Protein AF-A0A0D6DV47-F1 (afdb_monomer_lite)

Structure (mmCIF, N/CA/C/O backbone):
data_AF-A0A0D6DV47-F1
#
_entry.id   AF-A0A0D6DV47-F1
#
loop_
_atom_site.group_PDB
_atom_site.id
_atom_site.type_symbol
_atom_site.label_atom_id
_atom_site.label_alt_id
_atom_site.label_comp_id
_atom_site.label_asym_id
_atom_site.label_entity_id
_atom_site.label_seq_id
_atom_site.pdbx_PDB_ins_code
_atom_site.Cartn_x
_atom_site.Cartn_y
_atom_site.Cartn_z
_atom_site.occupancy
_atom_site.B_iso_or_equiv
_atom_site.auth_seq_id
_atom_site.auth_comp_id
_atom_site.auth_asym_id
_atom_site.auth_atom_id
_atom_site.pdbx_PDB_model_num
ATOM 1 N N . MET A 1 1 ? 18.025 -1.583 -1.806 1.00 88.19 1 MET A N 1
ATOM 2 C CA . MET A 1 1 ? 16.748 -1.941 -1.157 1.00 88.19 1 MET A CA 1
ATOM 3 C C . MET A 1 1 ? 16.252 -3.274 -1.706 1.00 88.19 1 MET A C 1
ATOM 5 O O . MET A 1 1 ? 16.595 -3.606 -2.840 1.00 88.19 1 MET A O 1
ATOM 9 N N . ASN A 1 2 ? 15.470 -4.035 -0.945 1.00 88.56 2 ASN A N 1
ATOM 10 C CA . ASN A 1 2 ? 14.756 -5.218 -1.436 1.00 88.56 2 ASN A CA 1
ATOM 11 C C . ASN A 1 2 ? 13.293 -4.879 -1.816 1.00 88.56 2 ASN A C 1
ATOM 13 O O . ASN A 1 2 ? 12.835 -3.748 -1.655 1.00 88.56 2 ASN A O 1
ATOM 17 N N . LEU A 1 3 ? 12.544 -5.854 -2.350 1.00 89.00 3 LEU A N 1
ATOM 18 C CA . LEU A 1 3 ? 11.149 -5.643 -2.778 1.00 89.00 3 LEU A CA 1
ATOM 19 C C . LEU A 1 3 ? 10.195 -5.306 -1.621 1.00 89.00 3 LEU A C 1
ATOM 21 O O . LEU A 1 3 ? 9.206 -4.609 -1.841 1.00 89.00 3 LEU A O 1
ATOM 25 N N . MET A 1 4 ? 10.470 -5.802 -0.410 1.00 86.75 4 MET A N 1
ATOM 26 C CA . MET A 1 4 ? 9.656 -5.494 0.767 1.00 86.75 4 MET A CA 1
ATOM 27 C C . MET A 1 4 ? 9.852 -4.037 1.177 1.00 86.75 4 MET A C 1
ATOM 29 O O . MET A 1 4 ? 8.877 -3.315 1.341 1.00 86.75 4 MET A O 1
ATOM 33 N N . GLU A 1 5 ? 11.100 -3.582 1.260 1.00 89.38 5 GLU A N 1
ATOM 34 C CA . GLU A 1 5 ? 11.423 -2.183 1.551 1.00 89.38 5 GLU A CA 1
ATOM 35 C C . GLU A 1 5 ? 10.805 -1.246 0.509 1.00 89.38 5 GLU A C 1
ATOM 37 O O . GLU A 1 5 ? 10.178 -0.253 0.868 1.00 89.38 5 GLU A O 1
ATOM 42 N N . PHE A 1 6 ? 10.890 -1.592 -0.780 1.00 92.75 6 PHE A N 1
ATOM 43 C CA . PHE A 1 6 ? 10.249 -0.805 -1.835 1.00 92.75 6 PHE A CA 1
ATOM 44 C C . PHE A 1 6 ? 8.726 -0.728 -1.660 1.00 92.75 6 PHE A C 1
ATOM 46 O O . PHE A 1 6 ? 8.141 0.349 -1.771 1.00 92.75 6 PHE A O 1
ATOM 53 N N . ARG A 1 7 ? 8.075 -1.848 -1.321 1.00 92.38 7 ARG A N 1
ATOM 54 C CA . ARG A 1 7 ? 6.644 -1.859 -0.999 1.00 92.38 7 ARG A CA 1
ATOM 55 C C . ARG A 1 7 ? 6.326 -0.952 0.192 1.00 92.38 7 ARG A C 1
ATOM 57 O O . ARG A 1 7 ? 5.368 -0.190 0.115 1.00 92.38 7 ARG A O 1
ATOM 64 N N . LEU A 1 8 ? 7.104 -1.028 1.271 1.00 90.19 8 LEU A N 1
ATOM 65 C CA . LEU A 1 8 ? 6.903 -0.208 2.470 1.00 90.19 8 LEU A CA 1
ATOM 66 C C . LEU A 1 8 ? 7.038 1.287 2.169 1.00 90.19 8 LEU A C 1
ATOM 68 O O . LEU A 1 8 ? 6.267 2.088 2.695 1.00 90.19 8 LEU A O 1
ATOM 72 N N . GLU A 1 9 ? 7.967 1.672 1.289 1.00 93.62 9 GLU A N 1
ATOM 73 C CA . GLU A 1 9 ? 8.048 3.048 0.799 1.00 93.62 9 GLU A CA 1
ATOM 74 C C . GLU A 1 9 ? 6.754 3.453 0.087 1.00 93.62 9 GLU A C 1
ATOM 76 O O . GLU A 1 9 ? 6.167 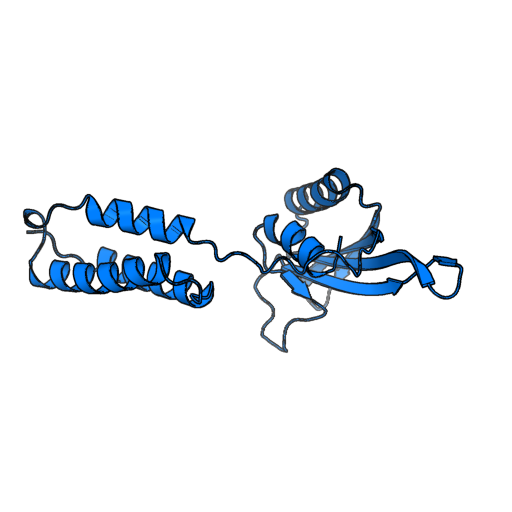4.479 0.437 1.00 93.62 9 GLU A O 1
ATOM 81 N N . LEU A 1 10 ? 6.264 2.638 -0.857 1.00 95.25 10 LEU A N 1
ATOM 82 C CA . LEU A 1 10 ? 5.018 2.913 -1.582 1.00 95.25 10 LEU A CA 1
ATOM 83 C C . LEU A 1 10 ? 3.816 3.048 -0.633 1.00 95.25 10 LEU A C 1
ATOM 85 O O . LEU A 1 10 ? 2.985 3.936 -0.822 1.00 95.25 10 LEU A O 1
ATOM 89 N N . GLU A 1 11 ? 3.728 2.220 0.412 1.00 91.88 11 GLU A N 1
ATOM 90 C CA . GLU A 1 11 ? 2.618 2.231 1.379 1.00 91.88 11 GLU A CA 1
ATOM 91 C C . GLU A 1 11 ? 2.462 3.569 2.124 1.00 91.88 11 GLU A C 1
ATOM 93 O O . GLU A 1 11 ? 1.353 3.913 2.543 1.00 91.88 11 GLU A O 1
ATOM 98 N N . LYS A 1 12 ? 3.510 4.404 2.182 1.00 91.25 12 LYS A N 1
ATOM 99 C CA . LYS A 1 12 ? 3.442 5.775 2.729 1.00 91.25 12 LYS A CA 1
ATOM 100 C C . LYS A 1 12 ? 2.506 6.700 1.942 1.00 91.25 12 LYS A C 1
ATOM 102 O O . LYS A 1 12 ? 2.132 7.762 2.442 1.00 91.25 12 LYS A O 1
ATOM 107 N N . LEU A 1 13 ? 2.108 6.316 0.727 1.00 92.88 13 LEU A N 1
ATOM 108 C CA . LEU A 1 13 ? 1.137 7.046 -0.090 1.00 92.88 13 LEU A CA 1
ATOM 109 C C . LEU A 1 13 ? -0.304 6.909 0.428 1.00 92.88 13 LEU A C 1
ATOM 111 O O . LEU A 1 13 ? -1.166 7.659 -0.020 1.00 92.88 13 LEU A O 1
ATOM 115 N N . ASN A 1 14 ? -0.550 6.033 1.413 1.00 90.94 14 ASN A N 1
ATOM 116 C CA . ASN A 1 14 ? -1.860 5.805 2.034 1.00 90.94 14 ASN A CA 1
ATOM 117 C C . ASN A 1 14 ? -2.949 5.400 1.026 1.00 90.94 14 ASN A C 1
ATOM 119 O O . ASN A 1 14 ? -4.085 5.864 1.110 1.00 90.94 14 ASN A O 1
ATOM 123 N N . MET A 1 15 ? -2.598 4.529 0.080 1.00 92.38 15 MET A N 1
ATOM 124 C CA . MET A 1 15 ? -3.523 3.968 -0.906 1.00 92.38 15 MET A CA 1
ATOM 125 C C . MET A 1 15 ? -3.341 2.449 -1.032 1.00 92.38 15 MET A C 1
ATOM 127 O O . MET A 1 15 ? -2.291 1.928 -0.638 1.00 92.38 15 MET A O 1
ATOM 131 N N . PRO A 1 16 ? -4.323 1.727 -1.595 1.00 95.44 16 PRO A N 1
ATOM 132 C CA . PRO A 1 16 ? -4.182 0.305 -1.867 1.00 95.44 16 PRO A CA 1
ATOM 133 C C . PRO A 1 16 ? -3.024 0.023 -2.833 1.00 95.44 16 PRO A C 1
ATOM 135 O O . PRO A 1 16 ? -2.967 0.575 -3.933 1.00 95.44 16 PRO A O 1
ATOM 138 N N . ILE A 1 17 ? -2.112 -0.861 -2.422 1.00 95.38 17 ILE A N 1
ATOM 139 C CA . ILE A 1 17 ? -0.947 -1.281 -3.207 1.00 95.38 17 ILE A CA 1
ATOM 140 C C . ILE A 1 17 ? -0.896 -2.798 -3.270 1.00 95.38 17 ILE A C 1
ATOM 142 O O . ILE A 1 17 ? -1.045 -3.470 -2.245 1.00 95.38 17 ILE A O 1
ATOM 146 N N . GLN A 1 18 ? -0.638 -3.336 -4.459 1.00 95.44 18 GLN A N 1
ATOM 147 C CA . GLN A 1 18 ? -0.556 -4.774 -4.665 1.00 95.44 18 GLN A CA 1
ATOM 148 C C . GLN A 1 18 ? 0.569 -5.161 -5.619 1.00 95.44 18 GLN A C 1
ATOM 150 O O . GLN A 1 18 ? 0.830 -4.490 -6.616 1.00 95.44 18 GLN A O 1
ATOM 155 N N . TYR A 1 19 ? 1.225 -6.284 -5.323 1.00 95.56 19 TYR A N 1
ATOM 156 C CA . TYR A 1 19 ? 2.180 -6.867 -6.256 1.00 95.56 19 TYR A CA 1
ATOM 157 C C . TYR A 1 19 ? 1.433 -7.585 -7.385 1.00 95.56 19 TYR A C 1
ATOM 159 O O . TYR A 1 19 ? 0.616 -8.470 -7.120 1.00 95.56 19 TYR A O 1
ATOM 167 N N . GLN A 1 20 ? 1.750 -7.228 -8.629 1.00 94.38 20 GLN A N 1
ATOM 168 C CA . GLN A 1 20 ? 1.296 -7.840 -9.882 1.00 94.38 20 GLN A CA 1
ATOM 169 C C . GLN A 1 20 ? -0.206 -7.745 -10.203 1.00 94.38 20 GLN A C 1
ATOM 171 O O . GLN A 1 20 ? -0.545 -7.337 -11.308 1.00 94.38 20 GLN A O 1
ATOM 176 N N . ALA A 1 21 ? -1.111 -8.145 -9.307 1.00 93.75 21 ALA A N 1
ATOM 177 C CA . ALA A 1 21 ? -2.551 -8.090 -9.562 1.00 93.75 21 ALA A CA 1
ATOM 178 C C . ALA A 1 21 ? -3.404 -8.233 -8.295 1.00 93.75 21 ALA A C 1
ATOM 180 O O . ALA A 1 21 ? -3.045 -8.939 -7.345 1.00 93.75 21 ALA A O 1
ATOM 181 N N . PHE A 1 22 ? -4.601 -7.646 -8.342 1.00 92.81 22 PHE A N 1
ATOM 182 C CA . PHE A 1 22 ? -5.715 -8.013 -7.468 1.00 92.81 22 PHE A CA 1
ATOM 183 C C . PHE A 1 22 ? -6.434 -9.256 -8.011 1.00 92.81 22 PHE A C 1
ATOM 185 O O . PHE A 1 22 ? -6.435 -9.520 -9.216 1.00 92.81 22 PHE A O 1
ATOM 192 N N . ALA A 1 23 ? -7.071 -10.029 -7.130 1.00 89.88 23 ALA A N 1
ATOM 193 C CA . ALA A 1 23 ? -7.921 -11.134 -7.566 1.00 89.88 23 ALA A CA 1
ATOM 194 C C . ALA A 1 23 ? -9.134 -10.615 -8.364 1.00 89.88 23 ALA A C 1
ATOM 196 O O . ALA A 1 23 ? -9.564 -9.472 -8.204 1.00 89.88 23 ALA A O 1
ATOM 197 N N . LEU A 1 24 ? -9.704 -11.463 -9.226 1.00 88.00 24 LEU A N 1
ATOM 198 C CA . LEU A 1 24 ? -10.843 -11.085 -10.069 1.00 88.00 24 LEU A CA 1
ATOM 199 C C . LEU A 1 24 ? -12.015 -10.570 -9.220 1.00 88.00 24 LEU A C 1
ATOM 201 O O . LEU A 1 24 ? -12.515 -11.277 -8.346 1.00 88.00 24 LEU A O 1
ATOM 205 N N . GLY A 1 25 ? -12.449 -9.338 -9.499 1.00 90.31 25 GLY A N 1
ATOM 206 C CA . GLY A 1 25 ? -13.522 -8.665 -8.760 1.00 90.31 25 GLY A CA 1
ATOM 207 C C . GLY A 1 25 ? -13.152 -8.228 -7.337 1.00 90.31 25 GLY A C 1
ATOM 208 O O . GLY A 1 25 ? -14.048 -7.907 -6.569 1.00 90.31 25 GLY A O 1
ATOM 209 N N . GLN A 1 26 ? -11.865 -8.251 -6.977 1.00 92.06 26 GLN A N 1
ATOM 210 C CA . GLN A 1 26 ? -11.330 -7.814 -5.678 1.00 92.06 26 GLN A CA 1
ATOM 211 C C . GLN A 1 26 ? -10.402 -6.597 -5.818 1.00 92.06 26 GLN A C 1
ATOM 213 O O . GLN A 1 26 ? -9.634 -6.299 -4.906 1.00 92.06 26 GLN A O 1
ATOM 218 N N . ALA A 1 27 ? -10.422 -5.926 -6.972 1.00 92.62 27 ALA A N 1
ATOM 219 C CA . ALA A 1 27 ? -9.753 -4.642 -7.103 1.00 92.62 27 ALA A CA 1
ATOM 220 C C . ALA A 1 27 ? -10.455 -3.625 -6.181 1.00 92.62 27 ALA A C 1
ATOM 222 O O . ALA A 1 27 ? -11.689 -3.605 -6.147 1.00 92.62 27 ALA A O 1
ATOM 223 N N . PRO A 1 28 ? -9.697 -2.833 -5.411 1.00 94.81 28 PRO A N 1
ATOM 224 C CA . PRO A 1 28 ? -10.252 -1.794 -4.557 1.00 94.81 28 PRO A CA 1
ATOM 225 C C . PRO A 1 28 ? -10.790 -0.632 -5.399 1.00 94.81 28 PRO A C 1
ATOM 227 O O . PRO A 1 28 ? -10.537 -0.546 -6.604 1.00 94.81 28 PRO A O 1
ATOM 230 N N . ASP A 1 29 ? -11.497 0.285 -4.744 1.00 95.44 29 ASP A N 1
ATOM 231 C CA . ASP A 1 29 ? -11.877 1.551 -5.364 1.00 95.44 29 ASP A CA 1
ATOM 232 C C . ASP A 1 29 ? -10.628 2.356 -5.765 1.00 95.44 29 ASP A C 1
ATOM 234 O O . ASP A 1 29 ? -9.578 2.281 -5.118 1.00 95.44 29 ASP A O 1
ATOM 238 N N . LEU A 1 30 ? -10.746 3.118 -6.854 1.00 95.88 30 LEU A N 1
ATOM 239 C CA . LEU A 1 30 ? -9.685 4.002 -7.333 1.00 95.88 30 LEU A CA 1
ATOM 240 C C . LEU A 1 30 ? -9.455 5.159 -6.331 1.00 95.88 30 LEU A C 1
ATOM 242 O O . LEU A 1 30 ? -10.420 5.639 -5.734 1.00 95.88 30 LEU A O 1
ATOM 246 N N . PRO A 1 31 ? -8.207 5.641 -6.167 1.00 97.25 31 PRO A N 1
ATOM 247 C CA . PRO A 1 31 ? -6.996 5.182 -6.843 1.00 97.25 31 PRO A CA 1
ATOM 248 C C . PRO A 1 31 ? -6.338 3.972 -6.162 1.00 97.25 31 PRO A C 1
ATOM 250 O O . PRO A 1 31 ? -6.389 3.812 -4.943 1.00 97.25 31 PRO A O 1
ATOM 253 N N . TYR A 1 32 ? -5.638 3.158 -6.952 1.00 97.25 32 TYR A N 1
ATOM 254 C CA . TYR A 1 32 ? -4.770 2.091 -6.447 1.00 97.25 32 TYR A CA 1
ATOM 255 C C . TYR A 1 32 ? -3.490 1.985 -7.272 1.00 97.25 32 TYR A C 1
ATOM 257 O O . TYR A 1 32 ? -3.423 2.449 -8.412 1.00 97.25 32 TYR A O 1
ATOM 265 N N . LEU A 1 33 ? -2.474 1.332 -6.707 1.00 98.06 33 LEU A N 1
ATOM 266 C CA . LEU A 1 33 ? -1.205 1.092 -7.383 1.00 98.06 33 LEU A CA 1
ATOM 267 C C . LEU A 1 33 ? -0.884 -0.399 -7.460 1.00 98.06 33 LEU A C 1
ATOM 269 O O . LEU A 1 33 ? -0.975 -1.139 -6.481 1.00 98.06 33 LEU A O 1
ATOM 273 N N . ILE A 1 34 ? -0.469 -0.833 -8.642 1.00 97.81 34 ILE A N 1
ATOM 274 C CA . ILE A 1 34 ? 0.112 -2.154 -8.858 1.00 97.81 34 ILE A CA 1
ATOM 275 C C . ILE A 1 34 ? 1.601 -1.968 -9.121 1.00 97.81 34 ILE A C 1
ATOM 277 O O . ILE A 1 34 ? 1.994 -1.032 -9.809 1.00 97.81 34 ILE A O 1
ATOM 281 N N . PHE A 1 35 ? 2.444 -2.841 -8.581 1.00 97.81 35 PHE A N 1
ATOM 282 C CA . PHE A 1 35 ? 3.849 -2.886 -8.980 1.00 97.81 35 PHE A CA 1
ATOM 283 C C . PHE A 1 35 ? 4.317 -4.315 -9.216 1.00 97.81 35 PHE A C 1
ATOM 285 O O . PHE A 1 35 ? 3.806 -5.256 -8.608 1.00 97.81 35 PHE A O 1
ATOM 292 N N . TYR A 1 36 ? 5.283 -4.498 -10.106 1.00 96.62 36 TYR A N 1
ATOM 293 C CA . TYR A 1 36 ? 5.868 -5.804 -10.397 1.00 96.62 36 TYR A CA 1
ATOM 294 C C . TYR A 1 36 ? 7.288 -5.658 -10.941 1.00 96.62 36 TYR A C 1
ATOM 296 O O . TYR A 1 36 ? 7.697 -4.578 -11.359 1.00 96.62 36 TYR A O 1
ATOM 304 N N . GLY A 1 37 ? 8.052 -6.751 -10.882 1.00 94.62 37 GLY A N 1
ATOM 305 C CA . GLY A 1 37 ? 9.395 -6.795 -11.453 1.00 94.62 37 GLY A CA 1
ATOM 306 C C . GLY A 1 37 ? 9.361 -7.174 -12.924 1.00 94.62 37 GLY A C 1
ATOM 307 O O . GLY A 1 37 ? 8.661 -8.116 -13.290 1.00 94.62 37 GLY A O 1
ATOM 308 N N . ASP A 1 38 ? 10.130 -6.451 -13.730 1.00 93.44 38 ASP A N 1
ATOM 309 C CA . ASP A 1 38 ? 10.261 -6.685 -15.164 1.00 93.44 38 ASP A CA 1
ATOM 310 C C . ASP A 1 38 ? 11.418 -7.650 -15.440 1.00 93.44 38 ASP A C 1
ATOM 312 O O . ASP A 1 38 ? 11.223 -8.783 -15.885 1.00 93.44 38 ASP A O 1
ATOM 316 N N . ASP A 1 39 ? 12.633 -7.214 -15.122 1.00 91.50 39 ASP A N 1
ATOM 317 C CA . ASP A 1 39 ? 13.867 -7.971 -15.275 1.00 91.50 39 ASP A CA 1
ATOM 318 C C . ASP A 1 39 ? 14.954 -7.453 -14.316 1.00 91.50 39 ASP A C 1
ATOM 320 O O . ASP A 1 39 ? 14.724 -6.577 -13.479 1.00 91.50 39 ASP A O 1
ATOM 324 N N . SER A 1 40 ? 16.141 -8.055 -14.387 1.00 91.06 40 SER A N 1
ATOM 325 C CA . SER A 1 40 ? 17.282 -7.677 -13.558 1.00 91.06 40 SER A CA 1
ATOM 326 C C . SER A 1 40 ? 18.529 -7.463 -14.404 1.00 91.06 40 SER A C 1
ATOM 328 O O . SER A 1 40 ? 18.914 -8.358 -15.161 1.00 91.06 40 SER A O 1
ATOM 330 N N . ASP A 1 41 ? 19.205 -6.342 -14.182 1.00 90.00 41 ASP A N 1
ATOM 331 C CA . A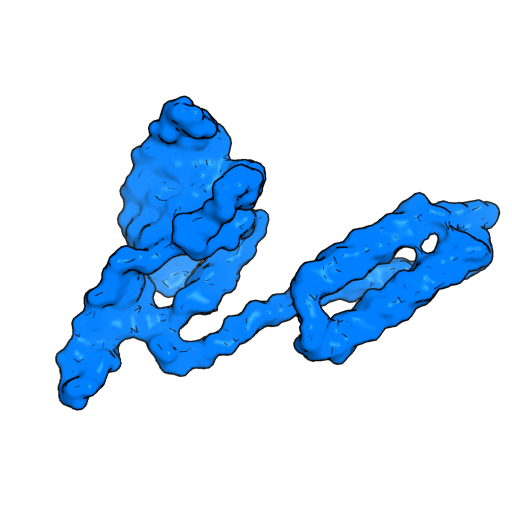SP A 1 41 ? 20.440 -5.949 -14.865 1.00 90.00 41 ASP A CA 1
ATOM 332 C C . ASP A 1 41 ? 21.631 -6.076 -13.904 1.00 90.00 41 ASP A C 1
ATOM 334 O O . ASP A 1 41 ? 22.181 -5.106 -13.377 1.00 90.00 41 ASP A O 1
ATOM 338 N N . ASN A 1 42 ? 22.011 -7.323 -13.621 1.00 91.75 42 ASN A N 1
ATOM 339 C CA . ASN A 1 42 ? 23.050 -7.631 -12.640 1.00 91.75 42 ASN A CA 1
ATOM 340 C C . ASN A 1 42 ? 24.457 -7.581 -13.254 1.00 91.75 42 ASN A C 1
ATOM 342 O O . ASN A 1 42 ? 24.698 -8.057 -14.365 1.00 91.75 42 ASN A O 1
ATOM 346 N N . LEU A 1 43 ? 25.420 -7.081 -12.480 1.00 89.06 43 LEU A N 1
ATOM 347 C CA . LEU A 1 43 ? 26.844 -7.166 -12.780 1.00 89.06 43 LEU A CA 1
ATOM 348 C C . LEU A 1 43 ? 27.458 -8.376 -12.071 1.00 89.06 43 LEU A C 1
ATOM 350 O O . LEU A 1 43 ? 27.373 -8.509 -10.849 1.00 89.06 43 LEU A O 1
ATOM 354 N N . PHE A 1 44 ? 28.143 -9.222 -12.836 1.00 91.50 44 PHE A N 1
ATOM 355 C CA . PHE A 1 44 ? 28.760 -10.453 -12.344 1.00 91.50 44 PHE A CA 1
ATOM 356 C C . PHE A 1 44 ? 30.285 -10.309 -12.256 1.00 91.50 44 PHE A C 1
ATOM 358 O O . PHE A 1 44 ? 30.926 -9.896 -13.224 1.00 91.50 44 PHE A O 1
ATOM 365 N N . ALA A 1 45 ? 30.875 -10.700 -11.125 1.00 91.00 45 ALA A N 1
ATOM 366 C CA . ALA A 1 45 ? 32.323 -10.812 -10.945 1.00 91.00 45 ALA A CA 1
ATOM 367 C C . ALA A 1 45 ? 32.648 -11.983 -10.005 1.00 91.00 45 ALA A C 1
ATOM 369 O O . ALA A 1 45 ? 31.913 -12.234 -9.058 1.00 91.00 45 ALA A O 1
ATOM 370 N N . ASP A 1 46 ? 33.727 -12.722 -10.274 1.00 91.69 46 ASP A N 1
ATOM 371 C CA . ASP A 1 46 ? 34.218 -13.813 -9.412 1.00 91.69 46 ASP A CA 1
ATOM 372 C C . ASP A 1 46 ? 33.164 -14.878 -9.022 1.00 91.69 46 ASP A C 1
ATOM 374 O O . ASP A 1 46 ? 33.183 -15.419 -7.919 1.00 91.69 46 ASP A O 1
ATOM 378 N N . ASN A 1 47 ? 32.254 -15.217 -9.947 1.00 89.44 47 ASN A N 1
ATOM 379 C CA . ASN A 1 47 ? 31.100 -16.112 -9.731 1.00 89.44 47 ASN A CA 1
ATOM 380 C C . ASN A 1 47 ? 30.084 -15.611 -8.685 1.00 89.44 47 ASN A C 1
ATOM 382 O O . ASN A 1 47 ? 29.342 -16.407 -8.109 1.00 89.44 47 ASN A O 1
ATOM 386 N N . VAL A 1 48 ? 30.039 -14.299 -8.457 1.00 84.25 48 VAL A N 1
ATOM 387 C CA . VAL A 1 48 ? 29.110 -13.623 -7.551 1.00 84.25 48 VAL A CA 1
ATOM 388 C C . VAL A 1 48 ? 28.398 -12.496 -8.301 1.00 84.25 48 VAL A C 1
ATOM 390 O O . VAL A 1 48 ? 28.958 -11.874 -9.209 1.00 84.25 48 VAL A O 1
ATOM 393 N N . ASN A 1 49 ? 27.156 -12.209 -7.912 1.00 86.38 49 ASN A N 1
ATOM 394 C CA . ASN A 1 49 ? 26.499 -10.972 -8.314 1.00 86.38 49 ASN A CA 1
ATOM 395 C C . ASN A 1 49 ? 27.105 -9.816 -7.515 1.00 86.38 49 ASN A C 1
ATOM 397 O O . ASN A 1 49 ? 26.802 -9.638 -6.337 1.00 86.38 49 ASN A O 1
ATOM 401 N N . TYR A 1 50 ? 27.996 -9.063 -8.149 1.00 84.25 50 TYR A N 1
ATOM 402 C CA . TYR A 1 50 ? 28.724 -7.967 -7.519 1.00 84.25 50 TYR A CA 1
ATOM 403 C C . TYR A 1 50 ? 27.845 -6.727 -7.326 1.00 84.25 50 TYR A C 1
ATOM 405 O O . TYR A 1 50 ? 28.001 -5.990 -6.357 1.00 84.25 50 TYR A O 1
ATOM 413 N N . PHE A 1 51 ? 26.914 -6.506 -8.250 1.00 83.75 51 PHE A N 1
ATOM 414 C CA . PHE A 1 51 ? 25.943 -5.423 -8.183 1.00 83.75 51 PHE A CA 1
ATOM 415 C C . PHE A 1 51 ? 24.630 -5.927 -8.764 1.00 83.75 51 PHE A C 1
ATOM 417 O O . PHE A 1 51 ? 24.627 -6.426 -9.889 1.00 83.75 51 PHE A O 1
ATOM 424 N N . ASN A 1 52 ? 23.535 -5.832 -8.011 1.00 89.25 52 ASN A N 1
ATOM 425 C CA . ASN A 1 52 ? 22.223 -6.206 -8.525 1.00 89.25 52 ASN A CA 1
ATOM 426 C C . ASN A 1 52 ? 21.405 -4.951 -8.807 1.00 89.25 52 ASN A C 1
ATOM 428 O O . ASN A 1 52 ? 21.374 -4.021 -8.001 1.00 89.25 52 ASN A O 1
ATOM 432 N N . ASN A 1 53 ? 20.715 -4.957 -9.937 1.00 92.25 53 ASN A N 1
ATOM 433 C CA . ASN A 1 53 ? 19.739 -3.941 -10.290 1.00 92.25 53 ASN A CA 1
ATOM 434 C C . ASN A 1 53 ? 18.446 -4.654 -10.663 1.00 92.25 53 ASN A C 1
ATOM 436 O O . ASN A 1 53 ? 18.479 -5.676 -11.352 1.00 92.25 53 ASN A O 1
ATOM 440 N N . LEU A 1 54 ? 17.328 -4.135 -10.180 1.00 93.62 54 LEU A N 1
ATOM 441 C CA . LEU A 1 54 ? 16.010 -4.672 -10.454 1.00 93.62 54 LEU A CA 1
ATOM 442 C C . LEU A 1 54 ? 15.175 -3.583 -11.118 1.00 93.62 54 LEU A C 1
ATOM 444 O O . LEU A 1 54 ? 14.961 -2.518 -10.537 1.00 93.62 54 LEU A O 1
ATOM 448 N N . ASN A 1 55 ? 14.709 -3.870 -12.329 1.00 95.75 55 ASN A N 1
ATOM 449 C CA . ASN A 1 55 ? 13.788 -3.007 -13.046 1.00 95.75 55 ASN A CA 1
ATOM 450 C C . ASN A 1 55 ? 12.365 -3.382 -12.637 1.00 95.75 55 ASN A C 1
ATOM 452 O O . ASN A 1 55 ? 11.991 -4.559 -12.640 1.00 95.75 55 ASN A O 1
ATOM 456 N N . LEU A 1 56 ? 11.591 -2.381 -12.236 1.00 97.19 56 LEU A N 1
ATOM 457 C CA . LEU A 1 56 ? 10.209 -2.534 -11.811 1.00 97.19 56 LEU A CA 1
ATOM 458 C C . LEU A 1 56 ? 9.314 -1.604 -12.619 1.00 97.19 56 LEU A C 1
ATOM 460 O O . LEU A 1 56 ? 9.719 -0.510 -13.019 1.00 97.19 56 LEU A O 1
ATOM 464 N N . THR A 1 57 ? 8.053 -1.990 -12.723 1.00 98.31 57 THR A N 1
ATOM 465 C CA . THR A 1 57 ? 6.991 -1.110 -13.188 1.00 98.31 57 THR A CA 1
ATOM 466 C C . THR A 1 57 ? 6.021 -0.842 -12.041 1.00 98.31 57 THR A C 1
ATOM 468 O O . THR A 1 57 ? 5.602 -1.768 -11.349 1.00 98.31 57 THR A O 1
ATOM 471 N N . CYS A 1 58 ? 5.670 0.430 -11.844 1.00 98.12 58 CYS A N 1
ATOM 472 C CA . CYS A 1 58 ? 4.613 0.891 -10.947 1.00 98.12 58 CYS A CA 1
ATOM 473 C C . CYS A 1 58 ? 3.481 1.508 -11.771 1.00 98.12 58 CYS A C 1
ATOM 475 O O . CYS A 1 58 ? 3.665 2.538 -12.416 1.00 98.12 58 CYS A O 1
ATOM 477 N N . GLU A 1 59 ? 2.304 0.908 -11.720 1.00 98.19 59 GLU A N 1
ATOM 478 C CA . GLU A 1 59 ? 1.098 1.320 -12.426 1.00 98.19 59 GLU A CA 1
ATOM 479 C C . GLU A 1 59 ? 0.127 1.976 -11.446 1.00 98.19 59 GLU A C 1
ATOM 481 O O . GLU A 1 59 ? -0.468 1.307 -10.602 1.00 98.19 59 GLU A O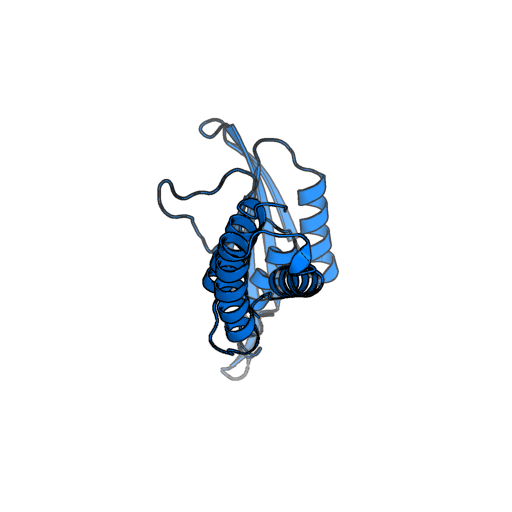 1
ATOM 486 N N . LEU A 1 60 ? -0.018 3.298 -11.545 1.00 97.94 60 LEU A N 1
ATOM 487 C CA . LEU A 1 60 ? -1.004 4.062 -10.790 1.00 97.94 60 LEU A CA 1
ATOM 488 C C . LEU A 1 60 ? -2.291 4.180 -11.609 1.00 97.94 60 LEU A C 1
ATOM 490 O O . LEU A 1 60 ? -2.278 4.759 -12.698 1.00 97.94 60 LEU A O 1
ATOM 494 N N . TYR A 1 61 ? -3.386 3.667 -11.057 1.00 97.69 61 TYR A N 1
ATOM 495 C CA . TYR A 1 61 ? -4.717 3.751 -11.644 1.00 97.69 61 TYR A CA 1
ATOM 496 C C . TYR A 1 61 ? -5.570 4.760 -10.882 1.00 97.69 61 TYR A C 1
ATOM 498 O O . TYR A 1 61 ? -5.625 4.717 -9.652 1.00 97.69 61 TYR A O 1
ATOM 506 N N . SER A 1 62 ? -6.260 5.644 -11.601 1.00 97.50 62 SER A N 1
ATOM 507 C CA . SER A 1 62 ? -7.142 6.660 -11.016 1.00 97.50 62 SER A CA 1
ATOM 508 C C . SER A 1 62 ? -8.364 6.935 -11.897 1.00 97.50 62 SER A C 1
ATOM 510 O O . SER A 1 62 ? -8.333 6.738 -13.110 1.00 97.50 62 SER A O 1
ATOM 512 N N . ASP A 1 63 ? -9.470 7.366 -11.299 1.00 96.38 63 ASP A N 1
ATOM 513 C CA . ASP A 1 63 ? -10.709 7.731 -12.001 1.00 96.38 63 ASP A CA 1
ATOM 514 C C . ASP A 1 63 ? -10.602 9.112 -12.670 1.00 96.38 63 ASP A C 1
ATOM 516 O O . ASP A 1 63 ? -11.078 9.322 -13.788 1.00 96.38 63 ASP A O 1
ATOM 520 N N . GLU A 1 64 ? -9.890 10.031 -12.025 1.00 94.25 64 GLU A N 1
ATOM 521 C CA . GLU A 1 64 ? -9.473 11.315 -12.572 1.00 94.25 64 GLU A CA 1
ATOM 522 C C . GLU A 1 64 ? -7.955 11.502 -12.516 1.00 94.25 64 GLU A C 1
ATOM 524 O O . GLU A 1 64 ? -7.218 10.719 -11.920 1.00 94.25 64 GLU A O 1
ATOM 529 N N . LYS A 1 65 ? -7.450 12.545 -13.176 1.00 91.56 65 LYS A N 1
ATOM 530 C CA . LYS A 1 65 ? -6.017 12.838 -13.166 1.00 91.56 65 LYS A CA 1
ATOM 531 C C . LYS A 1 65 ? -5.590 13.387 -11.799 1.00 91.56 65 LYS A C 1
ATOM 533 O O . LYS A 1 65 ? -5.734 14.584 -11.545 1.00 91.56 65 LYS A O 1
ATOM 538 N N . ASP A 1 66 ? -5.015 12.528 -10.960 1.00 92.56 66 ASP A N 1
ATOM 539 C CA . ASP A 1 66 ? -4.549 12.880 -9.615 1.00 92.56 66 ASP A CA 1
ATOM 540 C C . ASP A 1 66 ? -3.097 13.394 -9.621 1.00 92.56 66 ASP A C 1
ATOM 542 O O . ASP A 1 66 ? -2.123 12.674 -9.387 1.00 92.56 66 ASP A O 1
ATOM 546 N N . LEU A 1 67 ? -2.952 14.695 -9.881 1.00 94.69 67 LEU A N 1
ATOM 547 C CA . LEU A 1 67 ? -1.652 15.372 -9.893 1.00 94.69 67 LEU A CA 1
ATOM 548 C C . LEU A 1 67 ? -0.956 15.370 -8.524 1.00 94.69 67 LEU A C 1
ATOM 550 O O . LEU A 1 67 ? 0.276 15.439 -8.465 1.00 94.69 67 LEU A O 1
ATOM 554 N N . GLU A 1 68 ? -1.715 15.339 -7.426 1.00 95.06 68 GLU A N 1
ATOM 555 C CA . GLU A 1 68 ? -1.147 15.340 -6.079 1.00 95.06 68 GLU A CA 1
ATOM 556 C C . GLU A 1 68 ? -0.478 13.994 -5.797 1.00 95.06 68 GLU A C 1
ATOM 558 O O . GLU A 1 68 ? 0.673 13.955 -5.354 1.00 95.06 68 GLU A O 1
ATOM 563 N N . LEU A 1 69 ? -1.165 12.896 -6.108 1.00 95.06 69 LEU A N 1
ATOM 564 C CA . LEU A 1 69 ? -0.649 11.546 -5.939 1.00 95.06 69 LEU A CA 1
ATOM 565 C C . LEU A 1 69 ? 0.513 11.250 -6.891 1.00 95.06 69 LEU A C 1
ATOM 567 O O . LEU A 1 69 ? 1.532 10.719 -6.445 1.00 95.06 69 LEU A O 1
ATOM 571 N N . GLU A 1 70 ? 0.424 11.677 -8.158 1.00 96.56 70 GLU A N 1
ATOM 572 C CA . GLU A 1 70 ? 1.550 11.618 -9.101 1.00 96.56 70 GLU A CA 1
ATOM 573 C C . GLU A 1 70 ? 2.784 12.339 -8.522 1.00 96.56 70 GLU A C 1
ATOM 575 O O . GLU A 1 70 ? 3.884 11.785 -8.511 1.00 96.56 70 GLU A O 1
ATOM 580 N N . THR A 1 71 ? 2.607 13.545 -7.969 1.00 97.25 71 THR A N 1
ATOM 581 C CA . THR A 1 71 ? 3.705 14.321 -7.365 1.00 97.25 71 THR A CA 1
ATOM 582 C C . THR A 1 71 ? 4.283 13.629 -6.128 1.00 97.25 71 THR A C 1
ATOM 584 O O . THR A 1 71 ? 5.503 13.602 -5.956 1.00 97.25 71 THR A O 1
ATOM 587 N N . LYS A 1 72 ? 3.439 13.050 -5.263 1.00 97.56 72 LYS A N 1
ATOM 588 C CA . LYS A 1 72 ? 3.888 12.301 -4.077 1.00 97.56 72 LYS A CA 1
ATOM 589 C C . LYS A 1 72 ? 4.706 11.071 -4.465 1.00 97.56 72 LYS A C 1
ATOM 591 O O . LYS A 1 72 ? 5.762 10.851 -3.877 1.00 97.56 72 LYS A O 1
ATOM 596 N N . LEU A 1 73 ? 4.262 10.314 -5.468 1.00 97.62 73 LEU A N 1
ATOM 597 C CA . LEU A 1 73 ? 4.972 9.133 -5.960 1.00 97.62 73 LEU A CA 1
ATOM 598 C C . LEU A 1 73 ? 6.327 9.507 -6.585 1.00 97.62 73 LEU A C 1
ATOM 600 O O . LEU A 1 73 ? 7.346 8.897 -6.276 1.00 97.62 73 LEU A O 1
ATOM 604 N N . GLN A 1 74 ? 6.374 10.569 -7.391 1.00 97.94 74 GLN A N 1
ATOM 605 C CA . GLN A 1 74 ? 7.630 11.069 -7.962 1.00 97.94 74 GLN A CA 1
ATOM 606 C C . GLN A 1 74 ? 8.592 11.583 -6.886 1.00 97.94 74 GLN A C 1
ATOM 608 O O . GLN A 1 74 ? 9.800 11.361 -6.977 1.00 97.94 74 GLN A O 1
ATOM 613 N N . LYS A 1 75 ? 8.069 12.254 -5.853 1.00 97.56 75 LYS A N 1
ATOM 614 C CA . LYS A 1 75 ? 8.871 12.691 -4.710 1.00 97.56 75 LYS A CA 1
ATOM 615 C C . LYS A 1 75 ? 9.438 11.496 -3.942 1.00 97.56 75 LYS A C 1
ATOM 617 O O . LYS A 1 75 ? 10.605 11.533 -3.578 1.00 97.56 75 LYS A O 1
ATOM 622 N N . LEU A 1 76 ? 8.643 10.447 -3.731 1.00 97.56 76 LEU A N 1
ATOM 623 C CA . LEU A 1 76 ? 9.096 9.206 -3.105 1.00 97.56 76 LEU A CA 1
ATOM 624 C C . LEU A 1 76 ? 10.264 8.595 -3.880 1.00 97.56 76 LEU A C 1
ATOM 626 O O . LEU A 1 76 ? 11.262 8.232 -3.263 1.00 97.56 76 LEU A O 1
ATOM 630 N N . PHE A 1 77 ? 10.183 8.532 -5.213 1.00 97.25 77 PHE A N 1
ATOM 631 C CA . PHE A 1 77 ? 11.301 8.058 -6.034 1.00 97.25 77 PHE A CA 1
ATOM 632 C C . PHE A 1 77 ? 12.538 8.945 -5.876 1.00 97.25 77 PHE A C 1
ATOM 634 O O . PHE A 1 77 ? 13.623 8.434 -5.621 1.00 97.25 77 PHE A O 1
ATOM 641 N N . TYR A 1 78 ? 12.371 10.267 -5.940 1.00 96.62 78 TYR A N 1
ATOM 642 C CA . TYR A 1 78 ? 13.468 11.216 -5.750 1.00 96.62 78 TYR A CA 1
ATOM 643 C C . TYR A 1 78 ? 14.147 11.073 -4.378 1.00 96.62 78 TYR A C 1
ATOM 645 O O . TYR A 1 78 ? 15.371 11.018 -4.304 1.00 96.62 78 TYR A O 1
ATOM 653 N N . ASP A 1 79 ? 13.365 10.990 -3.299 1.00 96.56 79 ASP A N 1
ATOM 654 C CA . ASP A 1 79 ? 13.876 10.872 -1.928 1.00 96.56 79 ASP A CA 1
ATOM 6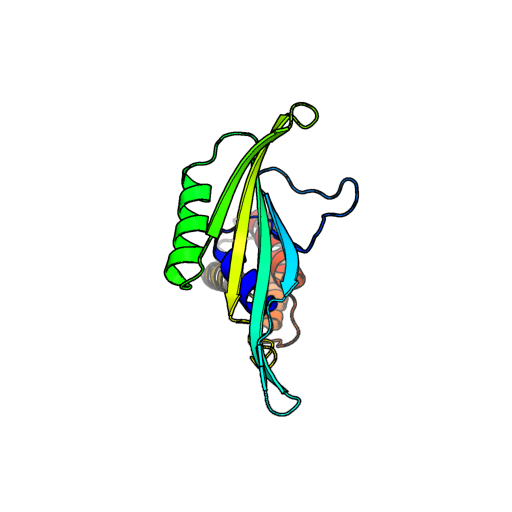55 C C . ASP A 1 79 ? 14.637 9.553 -1.699 1.00 96.56 79 ASP A C 1
ATOM 657 O O . ASP A 1 79 ? 15.520 9.500 -0.847 1.00 96.56 79 ASP A O 1
ATOM 661 N N . ASN A 1 80 ? 14.304 8.507 -2.464 1.00 94.25 80 ASN A N 1
ATOM 662 C CA . ASN A 1 80 ? 14.955 7.197 -2.426 1.00 94.25 80 ASN A CA 1
ATOM 663 C C . ASN A 1 80 ? 16.059 7.034 -3.493 1.00 94.25 80 ASN A C 1
ATOM 665 O O . ASN A 1 80 ? 16.561 5.927 -3.676 1.00 94.25 80 ASN A O 1
ATOM 669 N N . GLU A 1 81 ? 16.433 8.108 -4.200 1.00 94.75 81 GLU A N 1
ATOM 670 C CA . GLU A 1 81 ? 17.432 8.092 -5.284 1.00 94.75 81 GLU A CA 1
ATOM 671 C C . GLU A 1 81 ? 17.090 7.101 -6.420 1.00 94.75 81 GLU A C 1
ATOM 673 O O . GLU A 1 81 ? 17.967 6.502 -7.042 1.00 94.75 81 GLU A O 1
ATOM 678 N N . ILE A 1 82 ? 15.794 6.935 -6.702 1.00 95.75 82 ILE A N 1
ATOM 679 C CA . ILE A 1 82 ? 15.265 6.040 -7.734 1.00 95.75 82 ILE A CA 1
ATOM 680 C C . ILE A 1 82 ? 15.032 6.829 -9.022 1.00 95.75 82 ILE A C 1
ATOM 682 O O . ILE A 1 82 ? 14.234 7.770 -9.074 1.00 95.75 82 ILE A O 1
ATOM 686 N N . GLU A 1 83 ? 15.707 6.412 -10.087 1.00 94.00 83 GLU A N 1
ATOM 687 C CA . GLU A 1 83 ? 15.474 6.940 -11.428 1.00 94.00 83 GLU A CA 1
ATOM 688 C C . GLU A 1 83 ? 14.203 6.337 -12.029 1.00 94.00 83 GLU A C 1
ATOM 690 O O . GLU A 1 83 ? 13.896 5.159 -11.821 1.00 94.00 83 GLU A O 1
ATOM 695 N N . TYR A 1 84 ? 13.463 7.142 -12.798 1.00 97.19 84 TYR A N 1
ATOM 696 C CA . TYR A 1 84 ? 12.237 6.683 -13.438 1.00 97.19 84 TYR A CA 1
ATOM 697 C C . TYR A 1 84 ? 12.003 7.305 -14.815 1.00 97.19 84 TYR A C 1
ATOM 699 O O . TYR A 1 84 ? 12.353 8.455 -15.081 1.00 97.19 84 TYR A O 1
ATOM 707 N N . ASN A 1 85 ? 11.318 6.550 -15.670 1.00 97.50 85 ASN A N 1
ATOM 708 C CA . ASN A 1 85 ? 10.597 7.058 -16.836 1.00 97.50 85 ASN A CA 1
ATOM 709 C C . ASN A 1 85 ? 9.098 6.835 -16.627 1.00 97.50 85 ASN A C 1
ATOM 711 O O . ASN A 1 85 ? 8.711 5.990 -15.825 1.00 97.50 85 ASN A O 1
ATOM 715 N N . SE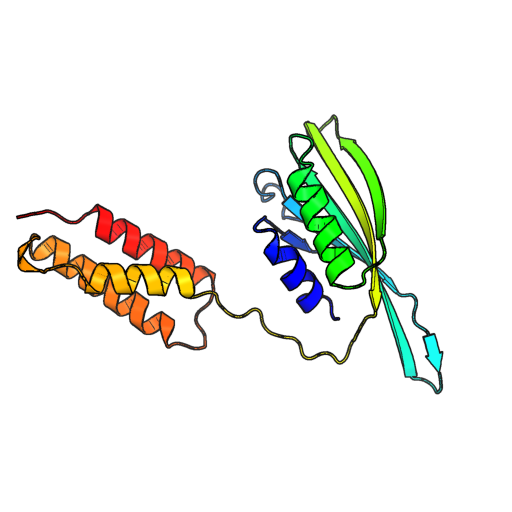R A 1 86 ? 8.238 7.576 -17.331 1.00 97.69 86 SER A N 1
ATOM 716 C CA . SER A 1 86 ? 6.791 7.365 -17.218 1.00 97.69 86 SER A CA 1
ATOM 717 C C . SER A 1 86 ? 6.060 7.428 -18.549 1.00 97.69 86 SER A C 1
ATOM 719 O O . SER A 1 86 ? 6.478 8.107 -19.489 1.00 97.69 86 SER A O 1
ATOM 721 N N . THR A 1 87 ? 4.934 6.727 -18.600 1.00 97.81 87 THR A N 1
ATOM 722 C CA . THR A 1 87 ? 3.953 6.774 -19.682 1.00 97.81 87 THR A CA 1
ATOM 723 C C . THR A 1 87 ? 2.562 6.987 -19.096 1.00 97.81 87 THR A C 1
ATOM 725 O O . THR A 1 87 ? 2.342 6.807 -17.899 1.00 97.81 87 THR A O 1
ATOM 728 N N . GLU A 1 88 ? 1.626 7.439 -19.925 1.00 97.06 88 GLU A N 1
ATOM 729 C CA . GLU A 1 88 ? 0.256 7.724 -19.505 1.00 97.06 88 GLU A CA 1
ATOM 730 C C . GLU A 1 88 ? -0.719 7.258 -20.577 1.00 97.06 88 GLU A C 1
ATOM 732 O O . GLU A 1 88 ? -0.469 7.428 -21.773 1.00 97.06 88 GLU A O 1
ATOM 737 N N . THR A 1 89 ? -1.821 6.646 -20.162 1.00 97.19 89 THR A N 1
ATOM 738 C CA . THR A 1 89 ? -2.879 6.175 -21.058 1.00 97.19 89 THR A CA 1
ATOM 739 C C . THR A 1 89 ? -4.224 6.246 -20.347 1.00 97.19 89 THR A C 1
ATOM 741 O O . THR A 1 89 ? -4.310 6.006 -19.149 1.00 97.19 89 THR A O 1
ATOM 744 N N . TYR A 1 90 ? -5.280 6.576 -21.087 1.00 97.44 90 TYR A N 1
ATOM 745 C CA . TYR A 1 90 ? -6.655 6.432 -20.617 1.00 97.44 90 TYR A CA 1
ATOM 746 C C . TYR A 1 90 ? -7.221 5.104 -21.129 1.00 97.44 90 TYR A C 1
ATOM 748 O O . TYR A 1 90 ? -7.100 4.800 -22.317 1.00 97.44 90 TYR A O 1
ATOM 756 N N . ILE A 1 91 ? -7.800 4.301 -20.239 1.00 96.81 91 ILE A N 1
ATOM 757 C CA . ILE A 1 91 ? -8.353 2.981 -20.548 1.00 96.81 91 ILE A CA 1
ATOM 758 C C . ILE A 1 91 ? -9.864 3.126 -20.730 1.00 96.81 91 ILE A C 1
ATOM 760 O O . ILE A 1 91 ? -10.626 3.050 -19.768 1.00 96.81 91 ILE A O 1
ATOM 764 N N . ASP A 1 92 ? -10.304 3.316 -21.977 1.00 96.81 92 ASP A N 1
ATOM 765 C CA . ASP A 1 92 ? -11.711 3.599 -22.305 1.00 96.81 92 ASP A CA 1
ATOM 766 C C . ASP A 1 92 ? -12.693 2.531 -21.791 1.00 96.81 92 ASP A C 1
ATOM 768 O O . ASP A 1 92 ? -13.798 2.857 -21.366 1.00 96.81 92 ASP A O 1
ATOM 772 N N . SER A 1 93 ? -12.314 1.247 -21.821 1.00 95.75 93 SER A N 1
ATOM 773 C CA . SER A 1 93 ? -13.196 0.154 -21.378 1.00 95.75 93 SER A CA 1
ATOM 774 C C . SER A 1 93 ? -13.457 0.158 -19.874 1.00 95.75 93 SER A C 1
ATOM 776 O O . SER A 1 93 ? -14.507 -0.310 -19.444 1.00 95.75 93 SER A O 1
ATOM 778 N N . GLU A 1 94 ? -12.519 0.703 -19.099 1.00 94.06 94 GLU A N 1
ATOM 779 C CA . GLU A 1 94 ? -12.547 0.727 -17.636 1.00 94.06 94 GLU A CA 1
ATOM 780 C C . GLU A 1 94 ? -12.815 2.141 -17.078 1.00 94.06 94 GLU A C 1
ATOM 782 O O . GLU A 1 94 ? -13.005 2.308 -15.879 1.00 94.06 94 GLU A O 1
ATOM 787 N N . ASN A 1 95 ? -12.872 3.162 -17.945 1.00 95.56 95 ASN A N 1
ATOM 788 C CA . ASN A 1 95 ? -13.034 4.582 -17.610 1.00 95.56 95 ASN A CA 1
ATOM 789 C C . ASN A 1 95 ? -12.022 5.109 -16.572 1.00 95.56 95 ASN A C 1
ATOM 791 O O . ASN A 1 95 ? -12.393 5.871 -15.683 1.00 95.56 95 ASN A O 1
ATOM 795 N N . MET A 1 96 ? -10.749 4.730 -16.692 1.00 97.00 96 MET A N 1
ATOM 796 C CA . MET A 1 96 ? -9.695 5.112 -15.741 1.00 97.00 96 MET A CA 1
ATOM 797 C C . MET A 1 96 ? -8.412 5.562 -16.444 1.00 97.00 96 MET A C 1
ATOM 799 O O . MET A 1 96 ? -8.119 5.161 -17.572 1.00 97.00 96 MET A O 1
ATOM 803 N N . PHE A 1 97 ? -7.624 6.383 -15.760 1.00 97.50 97 PHE A N 1
ATOM 804 C CA . PHE A 1 97 ? -6.270 6.756 -16.146 1.00 97.50 97 PHE A CA 1
ATOM 805 C C . PHE A 1 97 ? -5.272 5.739 -15.598 1.00 97.50 97 PHE A C 1
ATOM 807 O O . PHE A 1 97 ? -5.372 5.324 -14.450 1.00 97.50 97 PHE A O 1
ATOM 814 N N . LEU A 1 98 ? -4.288 5.382 -16.419 1.00 97.62 98 LEU A N 1
ATOM 815 C CA . LEU A 1 98 ? -3.103 4.628 -16.040 1.00 97.62 98 LEU A CA 1
ATOM 816 C C . LEU A 1 98 ? -1.876 5.521 -16.217 1.00 97.62 98 LEU A C 1
ATOM 818 O O . LEU A 1 98 ? -1.550 5.937 -17.334 1.00 97.62 98 LEU A O 1
ATOM 822 N N . LYS A 1 99 ? -1.170 5.770 -15.116 1.00 97.94 99 LYS A N 1
ATOM 823 C CA . LYS A 1 99 ? 0.167 6.355 -15.099 1.00 97.94 99 LYS A CA 1
ATOM 824 C C . LYS A 1 99 ? 1.180 5.276 -14.726 1.00 97.94 99 LYS A C 1
ATOM 826 O O . LYS A 1 99 ? 1.271 4.888 -13.565 1.00 97.94 99 LYS A O 1
ATOM 831 N N . ALA A 1 100 ? 1.939 4.795 -15.707 1.00 98.19 100 ALA A N 1
ATOM 832 C CA . ALA A 1 100 ? 2.951 3.766 -15.492 1.00 98.19 100 ALA A CA 1
ATOM 833 C C . ALA A 1 100 ? 4.338 4.400 -15.353 1.00 98.19 100 ALA A C 1
ATOM 835 O O . ALA A 1 100 ? 4.741 5.208 -16.192 1.00 98.19 100 ALA A O 1
ATOM 836 N N . TYR A 1 101 ? 5.066 4.016 -14.312 1.00 98.31 101 TYR A N 1
ATOM 837 C CA . TYR A 1 101 ? 6.440 4.412 -14.036 1.00 98.31 101 TYR A CA 1
ATOM 838 C C . TYR A 1 101 ? 7.347 3.194 -14.167 1.00 98.31 101 TYR A C 1
ATOM 840 O O . TYR A 1 101 ? 7.163 2.222 -13.442 1.00 98.31 101 TYR A O 1
ATOM 848 N N . SER A 1 102 ? 8.335 3.256 -15.054 1.00 97.88 102 SER A N 1
ATOM 849 C CA . SER A 1 102 ? 9.419 2.272 -15.105 1.00 97.88 102 SER A CA 1
ATOM 850 C C . SER A 1 102 ? 10.560 2.789 -14.245 1.00 97.88 102 SER A C 1
ATOM 852 O O . SER A 1 102 ? 11.103 3.857 -14.541 1.00 97.88 102 SER A O 1
ATOM 854 N N . VAL A 1 103 ? 10.889 2.057 -13.186 1.00 97.12 103 VAL A N 1
ATOM 855 C CA . VAL A 1 103 ? 11.894 2.424 -12.185 1.00 97.12 103 VAL A CA 1
ATOM 856 C C . VAL A 1 103 ? 13.014 1.391 -12.137 1.00 97.12 103 VAL A C 1
ATOM 858 O O . VAL A 1 103 ? 12.783 0.205 -12.366 1.00 97.12 103 VAL A O 1
ATOM 861 N N . SER A 1 104 ? 14.218 1.830 -11.787 1.00 94.50 104 SER A N 1
ATOM 862 C CA . SER A 1 104 ? 15.354 0.938 -11.534 1.00 94.50 104 SER A CA 1
ATOM 863 C C . SER A 1 104 ? 15.824 1.122 -10.100 1.00 94.50 104 SER A C 1
ATOM 865 O O . SER A 1 104 ? 16.132 2.241 -9.688 1.00 94.50 104 SER A O 1
ATOM 867 N N . ILE A 1 105 ? 15.886 0.030 -9.339 1.00 93.38 105 ILE A N 1
ATOM 868 C CA . ILE A 1 105 ? 16.368 0.052 -7.957 1.00 93.38 105 ILE A CA 1
ATOM 869 C C . ILE A 1 105 ? 17.649 -0.762 -7.820 1.00 93.38 105 ILE A C 1
ATOM 871 O O . ILE A 1 105 ? 17.752 -1.895 -8.294 1.00 93.38 105 ILE A O 1
ATOM 875 N N . ILE A 1 106 ? 18.618 -0.213 -7.087 1.00 90.94 106 ILE A N 1
ATOM 876 C CA . ILE A 1 106 ? 19.780 -0.988 -6.651 1.00 90.94 106 ILE A CA 1
ATOM 877 C C . ILE A 1 106 ? 19.272 -2.058 -5.686 1.00 90.94 106 ILE A C 1
ATOM 879 O O . ILE A 1 106 ? 18.837 -1.765 -4.563 1.00 90.94 106 ILE A O 1
ATOM 883 N N . PHE A 1 107 ? 19.297 -3.300 -6.156 1.00 85.75 107 PHE A N 1
ATOM 884 C CA . PHE A 1 107 ? 18.727 -4.426 -5.448 1.00 85.75 107 PHE A CA 1
ATOM 885 C C . PHE A 1 107 ? 19.738 -4.958 -4.441 1.00 85.75 107 PHE A C 1
ATOM 887 O O . PHE A 1 107 ? 20.843 -5.379 -4.786 1.00 85.75 107 PHE A O 1
ATOM 894 N N . ASP A 1 108 ? 19.346 -4.952 -3.176 1.00 83.25 108 ASP A N 1
ATOM 895 C CA . ASP A 1 108 ? 20.130 -5.585 -2.128 1.00 83.25 108 ASP A CA 1
ATOM 896 C C . ASP A 1 108 ? 19.441 -6.883 -1.715 1.00 83.25 108 ASP A C 1
ATOM 898 O O . ASP A 1 108 ? 18.482 -6.884 -0.948 1.00 83.25 108 ASP A O 1
ATOM 902 N N . ALA A 1 109 ? 19.923 -7.998 -2.267 1.00 68.94 109 ALA A N 1
ATOM 903 C CA . ALA A 1 109 ? 19.408 -9.330 -1.960 1.00 68.94 109 ALA A CA 1
ATOM 904 C C . ALA A 1 109 ? 19.708 -9.771 -0.515 1.00 68.94 109 ALA A C 1
ATOM 906 O O . ALA A 1 109 ? 19.139 -10.760 -0.060 1.00 68.94 109 ALA A O 1
ATOM 907 N N . MET A 1 110 ? 20.635 -9.083 0.161 1.00 65.94 110 MET A N 1
ATOM 908 C CA . MET A 1 110 ? 21.098 -9.391 1.514 1.00 65.94 110 MET A CA 1
ATOM 909 C C . MET A 1 110 ? 20.593 -8.376 2.543 1.00 65.94 110 MET A C 1
ATOM 911 O O . MET A 1 110 ? 20.899 -8.532 3.723 1.00 65.94 110 MET A O 1
ATOM 915 N N . ALA A 1 111 ? 19.830 -7.359 2.122 1.00 70.56 111 ALA A N 1
ATOM 916 C CA . ALA A 1 111 ? 19.108 -6.498 3.046 1.00 70.56 111 ALA A CA 1
ATOM 917 C C . ALA A 1 111 ? 18.129 -7.362 3.845 1.00 70.56 111 ALA A C 1
ATOM 919 O O . ALA A 1 111 ? 17.333 -8.099 3.249 1.00 70.56 111 ALA A O 1
ATOM 920 N N . ASP A 1 112 ? 18.212 -7.282 5.177 1.00 64.38 112 ASP A N 1
ATOM 921 C CA . ASP A 1 112 ? 17.301 -7.985 6.075 1.00 64.38 112 ASP A CA 1
ATOM 922 C C . ASP A 1 112 ? 15.858 -7.742 5.617 1.00 64.38 112 ASP A C 1
ATOM 924 O O . ASP A 1 112 ? 15.474 -6.623 5.262 1.00 64.38 112 ASP A O 1
ATOM 928 N N . VAL A 1 113 ? 15.046 -8.801 5.588 1.00 61.25 113 VAL A N 1
ATOM 929 C CA . VAL A 1 113 ? 13.613 -8.639 5.345 1.00 61.25 113 VAL A CA 1
ATOM 930 C C . VAL A 1 113 ? 13.060 -7.940 6.578 1.00 61.25 113 VAL A C 1
ATOM 932 O O . VAL A 1 113 ? 12.762 -8.589 7.576 1.00 61.25 113 VAL A O 1
ATOM 935 N N . GLN A 1 114 ? 12.981 -6.611 6.535 1.00 60.34 114 GLN A N 1
ATOM 936 C CA . GLN A 1 114 ? 12.239 -5.865 7.536 1.00 60.34 114 GLN A CA 1
ATOM 937 C C . GLN A 1 114 ? 10.786 -6.312 7.418 1.00 60.34 114 GLN A C 1
ATOM 939 O O . GLN A 1 114 ? 10.116 -6.048 6.415 1.00 60.34 114 GLN A O 1
ATOM 944 N N . GLU A 1 115 ? 10.325 -7.073 8.407 1.00 62.78 115 GLU A N 1
ATOM 945 C CA . GLU A 1 115 ? 8.913 -7.393 8.523 1.00 62.78 115 GLU A CA 1
ATOM 946 C C . GLU A 1 115 ? 8.153 -6.081 8.696 1.00 62.78 115 GLU A C 1
ATOM 948 O O . GLU A 1 115 ? 8.590 -5.179 9.413 1.00 62.78 115 GLU A O 1
ATOM 953 N N . LYS A 1 116 ? 7.030 -5.952 7.987 1.00 68.38 116 LYS A N 1
ATOM 954 C CA . LYS A 1 116 ? 6.147 -4.802 8.143 1.00 68.38 116 LYS A CA 1
ATOM 955 C C . LYS A 1 116 ? 5.731 -4.718 9.611 1.00 68.38 116 LYS A C 1
ATOM 957 O O . LYS A 1 116 ? 4.980 -5.573 10.077 1.00 68.38 116 LYS A O 1
ATOM 962 N N . GLU A 1 117 ? 6.210 -3.698 10.319 1.00 76.31 117 GLU A N 1
ATOM 963 C CA . GLU A 1 117 ? 5.775 -3.450 11.690 1.00 76.31 117 GLU A CA 1
ATOM 964 C C . GLU A 1 117 ? 4.266 -3.176 11.716 1.00 76.31 117 GLU A C 1
ATOM 966 O O . GLU A 1 117 ? 3.709 -2.502 10.845 1.00 76.31 117 GLU A O 1
ATOM 971 N N . VAL A 1 118 ? 3.599 -3.722 12.728 1.00 84.12 118 VAL A N 1
ATOM 972 C CA . VAL A 1 118 ? 2.157 -3.574 12.931 1.00 84.12 118 VAL A CA 1
ATOM 973 C C . VAL A 1 118 ? 1.890 -2.181 13.504 1.00 84.12 118 VAL A C 1
ATOM 975 O O . VAL A 1 118 ? 2.361 -1.854 14.597 1.00 84.12 118 VAL A O 1
ATOM 978 N N . ASP A 1 119 ? 1.129 -1.348 12.788 1.00 88.19 119 ASP A N 1
ATOM 979 C CA . ASP A 1 119 ? 0.784 0.002 13.238 1.00 88.19 119 ASP A CA 1
ATOM 980 C C . ASP A 1 119 ? -0.312 -0.057 14.307 1.00 88.19 119 ASP A C 1
ATOM 982 O O . ASP A 1 119 ? -1.495 -0.269 14.032 1.00 88.19 119 ASP A O 1
ATOM 986 N N . LYS A 1 120 ? 0.110 0.184 15.548 1.00 91.50 120 LYS A N 1
ATOM 987 C CA . LYS A 1 120 ? -0.725 0.186 16.755 1.00 91.50 120 LYS A CA 1
ATOM 988 C C . LYS A 1 120 ? -1.129 1.596 17.211 1.00 91.50 120 LYS A C 1
ATOM 990 O O . LYS A 1 120 ? -1.840 1.748 18.205 1.00 91.50 120 LYS A O 1
ATOM 995 N N . SER A 1 121 ? -0.693 2.645 16.507 1.00 93.12 121 SER A N 1
ATOM 996 C CA . SER A 1 121 ? -0.784 4.039 16.971 1.00 93.12 121 SER A CA 1
ATOM 997 C C . SER A 1 121 ? -2.226 4.535 17.143 1.00 93.12 121 SER A C 1
ATOM 999 O O . SER A 1 121 ? -2.564 5.179 18.144 1.00 93.12 121 SER A O 1
ATOM 1001 N N . LYS A 1 122 ? -3.105 4.202 16.191 1.00 92.75 122 LYS A N 1
ATOM 1002 C CA . LYS A 1 122 ? -4.524 4.588 16.220 1.00 92.75 122 LYS A CA 1
ATOM 1003 C C . LYS A 1 122 ? -5.290 3.863 17.324 1.00 92.75 122 LYS A C 1
ATOM 1005 O O . LYS A 1 122 ? -6.067 4.502 18.032 1.00 92.75 122 LYS A O 1
ATOM 1010 N N . LEU A 1 123 ? -5.045 2.561 17.497 1.00 95.19 123 LEU A N 1
ATOM 1011 C CA . LEU A 1 123 ? -5.661 1.776 18.568 1.00 95.19 123 LEU A CA 1
ATOM 1012 C C . LEU A 1 123 ? -5.223 2.292 19.944 1.00 95.19 123 LEU A C 1
ATOM 1014 O O . LEU A 1 123 ? -6.071 2.527 20.801 1.00 95.19 123 LEU A O 1
ATOM 1018 N N . GLN A 1 124 ? -3.926 2.570 20.125 1.00 95.44 124 GLN A N 1
ATOM 1019 C CA . GLN A 1 124 ? -3.407 3.176 21.355 1.00 95.44 124 GLN A CA 1
ATOM 1020 C C . GLN A 1 124 ? -4.101 4.510 21.665 1.00 95.44 124 GLN A C 1
ATOM 1022 O O . GLN A 1 124 ? -4.555 4.722 22.786 1.00 95.44 124 GLN A O 1
ATOM 1027 N N . SER A 1 125 ? -4.260 5.379 20.663 1.00 94.94 125 SER A N 1
ATOM 1028 C CA . SER A 1 125 ? -4.934 6.673 20.844 1.00 94.94 125 SER A CA 1
ATOM 1029 C C . SER A 1 125 ? -6.401 6.525 21.281 1.00 94.94 125 SER A C 1
ATOM 1031 O O . SER A 1 125 ? -6.891 7.313 22.090 1.00 94.94 125 SER A O 1
ATOM 1033 N N . LEU A 1 126 ? -7.119 5.515 20.771 1.00 96.00 126 LEU A N 1
ATOM 1034 C CA . LEU A 1 126 ? -8.494 5.221 21.193 1.00 96.00 126 LEU A CA 1
ATOM 1035 C C . LEU A 1 126 ? -8.557 4.661 22.613 1.00 96.00 126 LEU A C 1
ATOM 1037 O O . LEU A 1 126 ? -9.441 5.042 23.377 1.00 96.00 126 LEU A O 1
ATOM 1041 N N . ILE A 1 127 ? -7.626 3.780 22.974 1.00 95.62 127 ILE A N 1
ATOM 1042 C CA . ILE A 1 127 ? -7.506 3.246 24.333 1.00 95.62 127 ILE A CA 1
ATOM 1043 C C . ILE A 1 127 ? -7.294 4.385 25.332 1.00 95.62 127 ILE A C 1
ATOM 1045 O O . ILE A 1 127 ? -8.004 4.448 26.335 1.00 95.62 127 ILE A O 1
ATOM 1049 N N . ASP A 1 128 ? -6.392 5.319 25.025 1.00 96.88 128 ASP A N 1
ATOM 1050 C CA . ASP A 1 128 ? -6.117 6.484 25.871 1.00 96.88 128 ASP A CA 1
ATOM 1051 C C . ASP A 1 128 ? -7.370 7.358 26.050 1.00 96.88 128 ASP A C 1
ATOM 1053 O O . ASP A 1 128 ? -7.658 7.841 27.148 1.00 96.88 128 ASP A O 1
ATOM 1057 N N . TYR A 1 129 ? -8.156 7.532 24.981 1.00 95.12 129 TYR A N 1
ATOM 1058 C CA . TYR A 1 129 ? -9.443 8.221 25.055 1.00 95.12 129 TYR A CA 1
ATOM 1059 C C . TYR A 1 129 ? -10.438 7.482 25.960 1.00 95.12 129 TYR A C 1
ATOM 1061 O O . TYR A 1 129 ? -11.034 8.103 26.841 1.00 95.12 129 TYR A O 1
ATOM 1069 N N . VAL A 1 130 ? -10.599 6.168 25.789 1.00 94.31 130 VAL A N 1
ATOM 1070 C CA . VAL A 1 130 ? -11.511 5.353 26.607 1.00 94.31 130 VAL A CA 1
ATOM 1071 C C . VAL A 1 130 ? -11.112 5.386 28.084 1.00 94.31 130 VAL A C 1
ATOM 1073 O O . VAL A 1 130 ? -11.978 5.544 28.943 1.00 94.31 130 VAL A O 1
ATOM 1076 N N . ASP A 1 131 ? -9.816 5.303 28.388 1.00 94.69 131 ASP A N 1
ATOM 1077 C CA . ASP A 1 131 ? -9.288 5.386 29.756 1.00 94.69 131 ASP A CA 1
ATOM 1078 C C . ASP A 1 131 ? -9.554 6.750 30.420 1.00 94.69 131 ASP A C 1
ATOM 1080 O O . ASP A 1 131 ? -9.553 6.853 31.648 1.00 94.69 131 ASP A O 1
ATOM 1084 N N . SER A 1 132 ? -9.812 7.798 29.631 1.00 94.88 132 SER A N 1
ATOM 1085 C CA . SER A 1 132 ? -10.167 9.128 30.139 1.00 94.88 132 SER A CA 1
ATOM 1086 C C . SER A 1 132 ? -11.650 9.284 30.511 1.00 94.88 132 SER A C 1
ATOM 1088 O O . SER A 1 132 ? -12.016 10.262 31.171 1.00 94.88 132 SER A O 1
ATOM 1090 N N . LEU A 1 133 ? -12.509 8.339 30.106 1.00 93.50 133 LEU A N 1
ATOM 1091 C CA . LEU A 1 133 ? -13.942 8.380 30.395 1.00 93.50 133 LEU A CA 1
ATOM 1092 C C . LEU A 1 133 ? -14.216 8.117 31.876 1.00 93.50 133 LEU A C 1
ATOM 1094 O O . LEU A 1 133 ? -13.589 7.273 32.518 1.00 93.50 133 LEU A O 1
ATOM 1098 N N . LYS A 1 134 ? -15.220 8.804 32.420 1.00 89.56 134 LYS A N 1
ATOM 1099 C CA . LYS A 1 134 ? -15.636 8.615 33.809 1.00 89.56 134 LYS A CA 1
ATOM 1100 C C . LYS A 1 134 ? -16.829 7.679 33.884 1.00 89.56 134 LYS A C 1
ATOM 1102 O O . LYS A 1 134 ? -17.869 7.941 33.290 1.00 89.56 134 LYS A O 1
ATOM 1107 N N . THR A 1 135 ? -16.687 6.588 34.632 1.00 86.06 135 THR A N 1
ATOM 1108 C CA . THR A 1 135 ? -17.718 5.544 34.745 1.00 86.06 135 THR A CA 1
ATOM 1109 C C . THR A 1 135 ? -19.068 6.066 35.246 1.00 86.06 135 THR A C 1
ATOM 1111 O O . THR A 1 135 ? -20.099 5.534 34.857 1.00 86.06 135 THR A O 1
ATOM 1114 N N . ASP A 1 136 ? -19.088 7.099 36.089 1.00 89.69 136 ASP A N 1
ATOM 1115 C CA . ASP A 1 136 ? -20.311 7.664 36.674 1.00 89.69 136 ASP A CA 1
ATOM 1116 C C . ASP A 1 136 ? -21.153 8.498 35.692 1.00 89.69 136 ASP A C 1
ATOM 1118 O O . ASP A 1 136 ? -22.327 8.754 35.963 1.00 89.69 136 ASP A O 1
ATOM 1122 N N . GLU A 1 137 ? -20.607 8.858 34.529 1.00 91.75 137 GLU A N 1
ATOM 1123 C CA . GLU A 1 137 ? -21.329 9.554 33.454 1.00 91.75 137 GLU A CA 1
ATOM 1124 C C . GLU A 1 137 ? -22.146 8.591 32.564 1.00 91.75 137 GLU A C 1
ATOM 1126 O O . GLU A 1 137 ? -22.953 9.042 31.748 1.00 91.75 137 GLU A O 1
ATOM 1131 N N . TYR A 1 138 ? -21.981 7.271 32.732 1.00 93.06 138 TYR A N 1
ATOM 1132 C CA . TYR A 1 138 ? -22.558 6.254 31.848 1.00 93.06 138 TYR A CA 1
ATOM 1133 C C . TYR A 1 138 ? -23.293 5.131 32.583 1.00 93.06 138 TYR A C 1
ATOM 1135 O O . TYR A 1 138 ? -23.006 4.788 33.732 1.00 93.06 138 TYR A O 1
ATOM 1143 N N . GLU A 1 139 ? -24.223 4.499 31.872 1.00 94.56 139 GLU A N 1
ATOM 1144 C CA . GLU A 1 139 ? -24.946 3.334 32.355 1.00 94.56 139 GLU A CA 1
ATOM 1145 C C . GLU A 1 139 ? -23.986 2.148 32.514 1.00 94.56 139 GLU A C 1
ATOM 1147 O O . GLU A 1 139 ? -23.328 1.721 31.558 1.00 94.56 139 GLU A O 1
ATOM 1152 N N . GLN A 1 140 ? -23.989 1.542 33.704 1.00 91.50 140 GLN A N 1
ATOM 1153 C CA . GLN A 1 140 ? -23.092 0.447 34.082 1.00 91.50 140 GLN A CA 1
ATOM 1154 C C . GLN A 1 140 ? -23.063 -0.710 33.071 1.00 91.50 140 GLN A C 1
ATOM 1156 O O . GLN A 1 140 ? -21.999 -1.265 32.803 1.00 91.50 140 GLN A O 1
ATOM 1161 N N . VAL A 1 141 ? -24.215 -1.101 32.512 1.00 92.12 141 VAL A N 1
ATOM 1162 C CA . VAL A 1 141 ? -24.294 -2.232 31.571 1.00 92.12 141 VAL A CA 1
ATOM 1163 C C . VAL A 1 141 ? -23.574 -1.909 30.264 1.00 92.12 141 VAL A C 1
ATOM 1165 O O . VAL A 1 141 ? -22.813 -2.742 29.770 1.00 92.12 141 VAL A O 1
ATOM 1168 N N . SER A 1 142 ? -23.794 -0.714 29.712 1.00 93.00 142 SER A N 1
ATOM 1169 C CA . SER A 1 142 ? -23.132 -0.268 28.481 1.00 93.00 142 SER A CA 1
ATOM 1170 C C . SER A 1 142 ? -21.625 -0.066 28.695 1.00 93.00 142 SER A C 1
ATOM 1172 O O . SER A 1 142 ? -20.821 -0.517 27.881 1.00 93.00 142 SER A O 1
ATOM 1174 N N . PHE A 1 143 ? -21.233 0.479 29.851 1.00 94.88 143 PHE A N 1
ATOM 1175 C CA . PHE A 1 143 ? -19.833 0.722 30.195 1.00 94.88 143 PHE A CA 1
ATOM 1176 C C . PHE A 1 143 ? -19.046 -0.576 30.447 1.00 94.88 143 PHE A C 1
ATOM 1178 O O . PHE A 1 143 ? -17.908 -0.703 30.007 1.00 94.88 143 PHE A O 1
ATOM 1185 N N . ASN A 1 144 ? -19.652 -1.590 31.077 1.00 92.75 144 ASN A N 1
ATOM 1186 C CA . ASN A 1 144 ? -19.001 -2.893 31.284 1.00 92.75 144 ASN A CA 1
ATOM 1187 C C . ASN A 1 144 ? -18.675 -3.605 29.959 1.00 92.75 144 ASN A C 1
ATOM 1189 O O . ASN A 1 144 ? -17.659 -4.299 29.861 1.00 92.75 144 ASN A O 1
ATOM 1193 N N . LYS A 1 145 ? -19.523 -3.439 28.933 1.00 93.00 145 LYS A N 1
ATOM 1194 C CA . LYS A 1 145 ? -19.239 -3.964 27.588 1.00 93.00 145 LYS A CA 1
ATOM 1195 C C . LYS A 1 145 ? -18.005 -3.284 27.000 1.00 93.00 145 LYS A C 1
ATOM 1197 O O . LYS A 1 145 ? -17.092 -3.982 26.570 1.00 93.00 145 LYS A O 1
ATOM 1202 N N . LEU A 1 146 ? -17.929 -1.956 27.102 1.00 96.00 146 LEU A N 1
ATOM 1203 C CA . LEU A 1 146 ? -16.760 -1.192 26.666 1.00 96.00 146 LEU A CA 1
ATOM 1204 C C . LEU A 1 146 ? -15.481 -1.625 27.385 1.00 96.00 146 LEU A C 1
ATOM 1206 O O . LEU A 1 146 ? -14.464 -1.838 26.737 1.00 96.00 146 LEU A O 1
ATOM 1210 N N . GLN A 1 147 ? -15.529 -1.820 28.705 1.00 94.88 147 GLN A N 1
ATOM 1211 C CA . GLN A 1 147 ? -14.367 -2.285 29.469 1.00 94.88 147 GLN A CA 1
ATOM 1212 C C . GLN A 1 147 ? -13.879 -3.671 29.035 1.00 94.88 147 GLN A C 1
ATOM 1214 O O . GLN A 1 147 ? -12.682 -3.946 29.100 1.00 94.88 147 GLN A O 1
ATOM 1219 N N . THR A 1 148 ? -14.789 -4.538 28.588 1.00 93.56 148 THR A N 1
ATOM 1220 C CA . THR A 1 148 ? -14.426 -5.863 28.075 1.00 93.56 148 THR A CA 1
ATOM 1221 C C . THR A 1 148 ? -13.647 -5.734 26.768 1.00 93.56 148 THR A C 1
ATOM 1223 O O . THR A 1 148 ? -12.562 -6.297 26.657 1.00 93.56 148 THR A O 1
ATOM 1226 N N . VAL A 1 149 ? -14.151 -4.940 25.820 1.00 95.19 149 VAL A N 1
ATOM 1227 C CA . VAL A 1 149 ? -13.474 -4.681 24.536 1.00 95.19 149 VAL A CA 1
ATOM 1228 C C . VAL A 1 149 ? -12.129 -3.978 24.755 1.00 95.19 149 VAL A C 1
ATOM 1230 O O . VAL A 1 149 ? -11.117 -4.374 24.187 1.00 95.19 149 VAL A O 1
ATOM 1233 N N . LEU A 1 150 ? -12.082 -2.998 25.663 1.00 95.75 150 LEU A N 1
ATOM 1234 C CA . LEU A 1 150 ? -10.856 -2.296 26.050 1.00 95.75 150 LEU A CA 1
ATOM 1235 C C . LEU A 1 150 ? -9.766 -3.248 26.565 1.00 95.75 150 LEU A C 1
ATOM 1237 O O . LEU A 1 150 ? -8.585 -3.039 26.296 1.00 95.75 150 LEU A O 1
ATOM 1241 N N . ALA A 1 151 ? -10.145 -4.276 27.328 1.00 95.38 151 ALA A N 1
ATOM 1242 C CA . ALA A 1 151 ? -9.195 -5.247 27.858 1.00 95.38 151 ALA A CA 1
ATOM 1243 C C . ALA A 1 151 ? -8.565 -6.104 26.750 1.00 95.38 151 ALA A C 1
ATOM 1245 O O . ALA A 1 151 ? -7.359 -6.342 26.805 1.00 95.38 151 ALA A O 1
ATOM 1246 N N . TYR A 1 152 ? -9.350 -6.519 25.749 1.00 92.19 152 TYR A N 1
ATOM 1247 C CA . TYR A 1 152 ? -8.829 -7.226 24.574 1.00 92.19 152 TYR A CA 1
ATOM 1248 C C . TYR A 1 152 ? -7.873 -6.339 23.777 1.00 92.19 152 TYR A C 1
ATOM 1250 O O . TYR A 1 152 ? -6.716 -6.709 23.605 1.00 92.19 152 TYR A O 1
ATOM 1258 N N . ALA A 1 153 ? -8.292 -5.115 23.447 1.00 94.56 153 ALA A N 1
ATOM 1259 C CA . ALA A 1 153 ? -7.461 -4.165 22.712 1.00 94.56 153 ALA A CA 1
ATOM 1260 C C . ALA A 1 153 ? -6.108 -3.887 23.408 1.00 94.56 153 ALA A C 1
ATOM 1262 O O . ALA A 1 153 ? -5.058 -3.822 22.772 1.00 94.56 153 ALA A O 1
ATOM 1263 N N . LYS A 1 154 ? -6.094 -3.770 24.745 1.00 95.75 154 LYS A N 1
ATOM 1264 C CA . LYS A 1 154 ? -4.850 -3.603 25.522 1.00 95.75 154 LYS A CA 1
ATOM 1265 C C . LYS A 1 154 ? -3.939 -4.831 25.481 1.00 95.75 154 LYS A C 1
ATOM 1267 O O . LYS A 1 154 ? -2.721 -4.669 25.536 1.00 95.75 154 LYS A O 1
ATOM 1272 N N . ALA A 1 155 ? -4.500 -6.038 25.425 1.00 93.75 155 ALA A N 1
ATOM 1273 C CA . ALA A 1 155 ? -3.714 -7.265 25.335 1.00 93.75 155 ALA A CA 1
ATOM 1274 C C . ALA A 1 155 ? -2.998 -7.364 23.979 1.00 93.75 155 ALA A C 1
ATOM 1276 O O . ALA A 1 155 ? -1.808 -7.666 23.927 1.00 93.75 155 ALA A O 1
ATOM 1277 N N . SER A 1 156 ? -3.677 -6.999 22.900 1.00 91.81 156 SER A N 1
ATOM 1278 C CA . SER A 1 156 ? -3.132 -7.062 21.542 1.00 91.81 156 SER A CA 1
ATOM 1279 C C . SER A 1 156 ? -2.063 -6.002 21.260 1.00 91.81 156 SER A C 1
ATOM 1281 O O . SER A 1 156 ? -1.202 -6.191 20.397 1.00 91.81 156 SER A O 1
ATOM 1283 N N . LEU A 1 157 ? -2.028 -4.908 22.034 1.00 89.81 157 LEU A N 1
ATOM 1284 C CA . LEU A 1 157 ? -0.923 -3.947 21.987 1.00 89.81 157 LEU A CA 1
ATOM 1285 C C . LEU A 1 157 ? 0.411 -4.544 22.446 1.00 89.81 157 LEU A C 1
ATOM 1287 O O . LEU A 1 157 ? 1.450 -4.203 21.877 1.00 89.81 157 LEU A O 1
ATOM 1291 N N . ILE A 1 158 ? 0.390 -5.425 23.448 1.00 90.81 158 ILE A N 1
ATOM 1292 C CA . ILE A 1 158 ? 1.603 -6.028 24.020 1.00 90.81 158 ILE A CA 1
ATOM 1293 C C . ILE A 1 158 ? 1.986 -7.358 23.365 1.00 90.81 158 ILE A C 1
ATOM 1295 O O . ILE A 1 158 ? 3.108 -7.818 23.568 1.00 90.81 158 ILE A O 1
ATOM 1299 N N . ASP A 1 159 ? 1.081 -7.967 22.601 1.00 89.38 159 ASP A N 1
ATOM 1300 C CA . ASP A 1 159 ? 1.349 -9.194 21.856 1.00 89.38 159 ASP A CA 1
ATOM 1301 C C . ASP A 1 159 ? 2.206 -8.897 20.607 1.00 89.38 159 ASP A C 1
ATOM 1303 O O . ASP A 1 159 ? 1.939 -7.955 19.848 1.00 89.38 159 ASP A O 1
ATOM 1307 N N . SER A 1 160 ? 3.298 -9.655 20.458 1.00 83.94 160 SER A N 1
ATOM 1308 C CA . SER A 1 160 ? 4.242 -9.539 19.341 1.00 83.94 160 SER A CA 1
ATOM 1309 C C . SER A 1 160 ? 3.716 -10.179 18.065 1.00 83.94 160 SER A C 1
ATOM 1311 O O . SER A 1 160 ? 4.189 -9.822 16.992 1.00 83.94 160 SER A O 1
ATOM 1313 N N . GLU A 1 161 ? 2.746 -11.087 18.179 1.00 86.75 161 GLU A N 1
ATOM 1314 C CA . GLU A 1 161 ? 2.200 -11.839 17.049 1.00 86.75 161 GLU A CA 1
ATOM 1315 C C . GLU A 1 161 ? 0.938 -11.198 16.455 1.00 86.75 161 GLU A C 1
ATOM 1317 O O . GLU A 1 161 ? 0.437 -11.677 15.437 1.00 86.75 161 GLU A O 1
ATOM 1322 N N . THR A 1 162 ? 0.421 -10.119 17.058 1.00 87.88 162 THR A N 1
ATOM 1323 C CA . THR A 1 162 ? -0.788 -9.439 16.579 1.00 87.88 162 THR A CA 1
ATOM 1324 C C . THR A 1 162 ? -0.605 -8.934 15.157 1.00 87.88 162 THR A C 1
ATOM 1326 O O . THR A 1 162 ? 0.311 -8.167 14.872 1.00 87.88 162 THR A O 1
ATOM 1329 N N . THR A 1 163 ? -1.527 -9.280 14.273 1.00 88.69 163 THR A N 1
ATOM 1330 C CA . THR A 1 163 ? -1.542 -8.827 12.884 1.00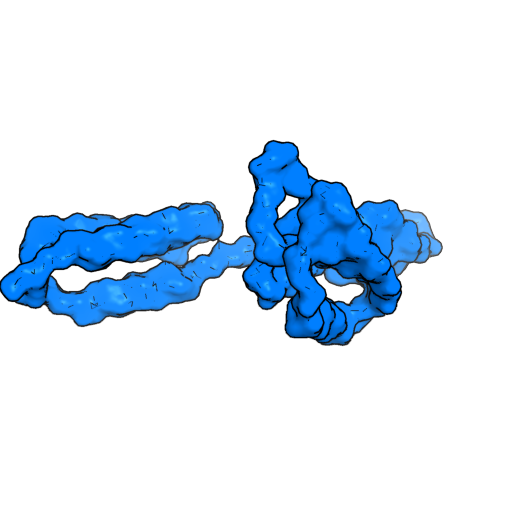 88.69 163 THR A CA 1
ATOM 1331 C C . THR A 1 163 ? -2.213 -7.461 12.730 1.00 88.69 163 THR A C 1
ATOM 1333 O O . THR A 1 163 ? -3.026 -7.036 13.549 1.00 88.69 163 THR A O 1
ATOM 1336 N N . GLN A 1 164 ? -1.936 -6.767 11.620 1.00 90.00 164 GLN A N 1
ATOM 1337 C CA . GLN A 1 164 ? -2.618 -5.503 11.317 1.00 90.00 164 GLN A CA 1
ATOM 1338 C C . GLN A 1 164 ? -4.141 -5.670 11.201 1.00 90.00 164 GLN A C 1
ATOM 1340 O O . GLN A 1 164 ? -4.875 -4.788 11.634 1.00 90.00 164 GLN A O 1
ATOM 1345 N N . SER A 1 165 ? -4.609 -6.801 10.656 1.00 86.94 165 SER A N 1
ATOM 1346 C CA . SER A 1 165 ? -6.043 -7.095 10.548 1.00 86.94 165 SER A CA 1
ATOM 1347 C C . SER A 1 165 ? -6.694 -7.197 11.923 1.00 86.94 165 SER A C 1
ATOM 1349 O O . SER A 1 165 ? -7.762 -6.636 12.120 1.00 86.94 165 SER A O 1
ATOM 1351 N N . GLU A 1 166 ? -6.037 -7.856 12.882 1.00 90.94 166 GLU A N 1
ATOM 1352 C CA . GLU A 1 166 ? -6.540 -7.947 14.257 1.00 90.94 166 GLU A CA 1
ATOM 1353 C C . GLU A 1 166 ? -6.583 -6.568 14.926 1.00 90.94 166 GLU A C 1
ATOM 1355 O O . GLU A 1 166 ? -7.586 -6.220 15.543 1.00 90.94 166 GLU A O 1
ATOM 1360 N N . ILE A 1 167 ? -5.550 -5.736 14.737 1.00 93.38 167 ILE A N 1
ATOM 1361 C CA . ILE A 1 167 ? -5.558 -4.349 15.234 1.00 93.38 167 ILE A CA 1
ATOM 1362 C C . ILE A 1 167 ? -6.704 -3.532 14.625 1.00 93.38 167 ILE A C 1
ATOM 1364 O O . ILE A 1 167 ? -7.328 -2.726 15.321 1.00 93.38 167 ILE A O 1
ATOM 1368 N N . ASP A 1 168 ? -6.977 -3.706 13.332 1.00 92.19 168 ASP A N 1
ATOM 1369 C CA . ASP A 1 168 ? -8.062 -3.004 12.650 1.00 92.19 168 ASP A CA 1
ATOM 1370 C C . ASP A 1 168 ? -9.446 -3.477 13.117 1.00 92.19 168 ASP A C 1
ATOM 1372 O O . ASP A 1 168 ? -10.297 -2.627 13.392 1.00 92.19 168 ASP A O 1
ATOM 1376 N N . ASP A 1 169 ? -9.640 -4.786 13.295 1.00 92.94 169 ASP A N 1
ATOM 1377 C CA . ASP A 1 169 ? -10.880 -5.373 13.812 1.00 92.94 169 ASP A CA 1
ATOM 1378 C C . ASP A 1 169 ? -11.169 -4.902 15.249 1.00 92.94 169 ASP A C 1
ATOM 1380 O O . ASP A 1 169 ? -12.285 -4.488 15.570 1.00 92.94 169 ASP A O 1
ATOM 1384 N N . GLU A 1 170 ? -10.157 -4.887 16.121 1.00 95.06 170 GLU A N 1
ATOM 1385 C CA . GLU A 1 170 ? -10.293 -4.424 17.508 1.00 95.06 170 GLU A CA 1
ATOM 1386 C C . GLU A 1 170 ? -10.586 -2.930 17.610 1.00 95.06 170 GLU A C 1
ATOM 1388 O O . GLU A 1 170 ? -11.379 -2.492 18.450 1.00 95.06 170 GLU A O 1
ATOM 1393 N N . LYS A 1 171 ? -9.953 -2.129 16.750 1.00 95.44 171 LYS A N 1
ATOM 1394 C CA . LYS A 1 171 ? -10.240 -0.698 16.627 1.00 95.44 171 LYS A CA 1
ATOM 1395 C C . LYS A 1 171 ? -11.709 -0.489 16.262 1.00 95.44 171 LYS A C 1
ATOM 1397 O O . LYS A 1 171 ? -12.375 0.337 16.892 1.00 95.44 171 LYS A O 1
ATOM 1402 N N . ASP A 1 172 ? -12.219 -1.241 15.292 1.00 94.69 172 ASP A N 1
ATOM 1403 C CA . ASP A 1 172 ? -13.614 -1.153 14.867 1.00 94.69 172 ASP A CA 1
ATOM 1404 C C . ASP A 1 172 ? -14.571 -1.613 15.980 1.00 94.69 172 ASP A C 1
ATOM 1406 O O . ASP A 1 172 ? -15.572 -0.942 16.250 1.00 94.69 172 ASP A O 1
ATOM 1410 N N . GLU A 1 173 ? -14.243 -2.686 16.708 1.00 95.56 173 GLU A N 1
ATOM 1411 C CA . GLU A 1 173 ? -15.029 -3.146 17.859 1.00 95.56 173 GLU A CA 1
ATOM 1412 C C . GLU A 1 173 ? -15.072 -2.108 18.990 1.00 95.56 173 GLU A C 1
ATOM 1414 O O . GLU A 1 173 ? -16.139 -1.832 19.557 1.00 95.56 173 GLU A O 1
ATOM 1419 N N . LEU A 1 174 ? -13.941 -1.461 19.283 1.00 95.50 174 LEU A N 1
ATOM 1420 C CA . LEU A 1 174 ? -13.855 -0.415 20.299 1.00 95.50 174 LEU A CA 1
ATOM 1421 C C . LEU A 1 174 ? -14.684 0.818 19.908 1.00 95.50 174 LEU A C 1
ATOM 1423 O O . LEU A 1 174 ? -15.416 1.360 20.742 1.00 95.50 174 LEU A O 1
ATOM 1427 N N . ILE A 1 175 ? -14.641 1.222 18.633 1.00 95.38 175 ILE A N 1
ATOM 1428 C CA . ILE A 1 175 ? -15.478 2.299 18.083 1.00 95.38 175 ILE A CA 1
ATOM 1429 C C . ILE A 1 175 ? -16.967 1.943 18.195 1.00 95.38 175 ILE A C 1
ATOM 1431 O O . ILE A 1 175 ? -17.771 2.764 18.653 1.00 95.38 175 ILE A O 1
ATOM 1435 N N . MET A 1 176 ? -17.351 0.717 17.831 1.00 94.81 176 MET A N 1
ATOM 1436 C CA . MET A 1 176 ? -18.736 0.257 17.951 1.00 94.81 176 MET A CA 1
ATOM 1437 C C . MET A 1 176 ? -19.214 0.284 19.406 1.00 94.81 176 MET A C 1
ATOM 1439 O O . MET A 1 176 ? -20.308 0.788 19.687 1.00 94.81 176 MET A O 1
ATOM 1443 N N . SER A 1 177 ? -18.394 -0.187 20.349 1.00 94.50 177 SER A N 1
ATOM 1444 C CA . SER A 1 177 ? -18.757 -0.169 21.766 1.00 94.50 177 SER A CA 1
ATOM 1445 C C . SER A 1 177 ? -18.881 1.252 22.320 1.00 94.50 177 SER A C 1
ATOM 1447 O O . SER A 1 177 ? -19.792 1.507 23.107 1.00 94.50 177 SER A O 1
ATOM 1449 N N . LEU A 1 178 ? -18.015 2.179 21.899 1.00 94.62 178 LEU A N 1
ATOM 1450 C CA . LEU A 1 178 ? -18.108 3.600 22.251 1.00 94.62 178 LEU A CA 1
ATOM 1451 C C . LEU A 1 178 ? -19.416 4.222 21.755 1.00 94.62 178 LEU A C 1
ATOM 1453 O O . LEU A 1 178 ? -20.105 4.904 22.511 1.00 94.62 178 LEU A O 1
ATOM 1457 N N . SER A 1 179 ? -19.794 3.942 20.505 1.00 93.19 179 SER A N 1
ATOM 1458 C CA . SER A 1 179 ? -21.034 4.459 19.912 1.00 93.19 179 SER A CA 1
ATOM 1459 C C . SER A 1 179 ? -22.312 3.927 20.577 1.00 93.19 179 SER A C 1
ATOM 1461 O O . SER A 1 179 ? -23.381 4.514 20.420 1.00 93.19 179 SER A O 1
ATOM 1463 N N . SER A 1 180 ? -22.200 2.835 21.340 1.00 93.44 180 SER A N 1
ATOM 1464 C CA . SER A 1 180 ? -23.313 2.164 22.020 1.00 93.44 180 SER A CA 1
ATOM 1465 C C . SER A 1 180 ? -23.451 2.538 23.502 1.00 93.44 180 SER A C 1
ATOM 1467 O O . SER A 1 180 ? -24.289 1.957 24.195 1.00 93.44 180 SER A O 1
ATOM 1469 N N . LEU A 1 181 ? -22.624 3.455 24.015 1.00 93.94 181 LEU A N 1
ATOM 1470 C CA . LEU A 1 181 ? -22.707 3.905 25.403 1.00 93.94 181 LEU A CA 1
ATOM 1471 C C . LEU A 1 181 ? -24.002 4.680 25.670 1.00 93.94 181 LEU A C 1
ATOM 1473 O O . LEU A 1 181 ? -24.366 5.592 24.926 1.00 93.94 181 LEU A O 1
ATOM 1477 N N . THR A 1 182 ? -24.649 4.373 26.792 1.00 92.44 182 THR A N 1
ATOM 1478 C CA . THR A 1 182 ? -25.790 5.142 27.302 1.00 92.44 182 THR A CA 1
ATOM 1479 C C . THR A 1 182 ? -25.307 6.092 28.397 1.00 92.44 182 THR A C 1
ATOM 1481 O O . THR A 1 182 ? -24.645 5.648 29.334 1.00 92.44 182 THR A O 1
ATOM 1484 N N . GLN A 1 183 ? -25.632 7.384 28.307 1.00 88.50 183 GLN A N 1
ATOM 1485 C CA . GLN A 1 183 ? -25.373 8.346 29.390 1.00 88.50 183 GLN A CA 1
ATOM 1486 C C . GLN A 1 183 ? -26.417 8.215 30.507 1.00 88.50 183 GLN A C 1
ATOM 1488 O O . GLN A 1 183 ? -27.564 7.847 30.236 1.00 88.50 183 GLN A O 1
ATOM 1493 N N . ASN A 1 184 ? -26.001 8.510 31.741 1.00 82.25 184 ASN A N 1
ATOM 1494 C CA . ASN A 1 184 ? -26.878 8.555 32.921 1.00 82.25 184 ASN A CA 1
ATOM 1495 C C . ASN A 1 184 ? -27.761 9.810 32.975 1.00 82.25 184 ASN A C 1
ATOM 1497 O O . ASN A 1 184 ? -27.345 10.869 32.454 1.00 82.25 184 ASN A O 1
#

Radius of gyration: 22.35 Å; chains: 1; bounding box: 61×32×59 Å

pLDDT: mean 92.13, std 6.87, range [60.34, 98.31]

Foldseek 3Di:
DAPLVVVVLVCVLVAAEEEPDDDVVRDDPPWYKYKYWDDWDFDDDPNDRPWIKTKMKIKTKGLDPDPVSVVSVVVSCVVQVKDWDWDWDQDVVVNIIIIMIIIMDGHDPPPPNPDPDQDLPLLVVLLVVLVPDDCLFFDVVLNVLLVVLSVVSVVLVPDPPRHNVNSVVSSVSNVVSVVRIHTD

Sequence (184 aa):
MNLMEFRLELEKLNMPIQYQAFALGQAPDLPYLIFYGDDSDNLFADNVNYFNNLNLTCELYSDEKDLELETKLQKLFYDNEIEYNSTETYIDSENMFLKAYSVSIIFDAMADVQEKEVDKSKLQSLIDYVDSLKTDEYEQVSFNKLQTVLAYAKASLIDSETTQSEIDDEKDELIMSLSSLTQN

Organism: NCBI:txid297352

Secondary structure (DSSP, 8-state):
--HHHHHHHHHTT-S-EEES-PPTT-PPSSSEEEEEEEEE--EEETTEEEEEEEEEEEEEEESS--HHHHHHHHHHHHHTT-EEEEEEEEETTTTEEEEEEEEEEEE-TTS---------HHHHHHHHHHHTS-GGGB-HHHHHHHHHHHHHHHHHHH-SS--HHHHHHHHHHHHHHHHTPPB-